Protein AF-A0AA38IJE0-F1 (afdb_monomer)

Organism: NCBI:txid2755281

Foldseek 3Di:
DVVVVVVVVVVVVVPPDPDLDFLVSLCVVCVVVLVVLLVVLVVVLVVLVVLLVVLLVVLVVLLVVLQVVLVVLLVVLLVVLVVLCVVCVPPPQLNVLSVVLNVLSVPDHSVQSCVPLPPPPPLVQLVVLSVQSVVLSCCSNCQLVVLCVVQVDRVCSVVSSVSSVVVVVVSVVSNVVSVVSNVVSSVVNNVSSVVSSVVSSVVSVVSSVVSVVSNVVSSVSD

Solvent-accessible surface area (backbone atoms only — not comparable to full-atom values): 11866 Å² total; per-residue (Å²): 122,77,72,59,58,54,52,58,53,54,55,65,68,70,62,85,55,97,69,77,63,50,63,67,54,50,47,66,66,47,47,67,56,27,52,51,47,22,50,56,34,42,53,50,26,53,49,44,52,50,49,50,54,50,51,56,51,48,54,51,49,51,44,52,49,50,36,52,51,46,46,51,52,51,52,49,54,48,51,52,47,54,52,52,43,64,76,31,73,88,32,69,70,20,39,58,47,40,52,54,43,49,53,59,52,66,74,60,72,44,58,62,36,44,61,71,53,48,62,84,64,70,58,60,68,49,52,49,34,40,48,51,36,48,56,57,20,58,45,44,74,43,43,67,62,52,28,40,70,76,35,74,52,88,91,28,39,69,60,27,49,49,45,48,56,54,49,54,56,50,50,53,56,51,48,53,51,39,52,49,50,33,54,50,43,48,50,50,54,50,50,56,42,50,49,42,42,49,54,49,49,47,57,55,50,52,50,51,53,52,44,54,52,49,49,55,56,24,57,70,62,99

Secondary structure (DSSP, 8-state):
-HHHHHHHHHHHHH--S-----HHHHHHHHHHHHHHHHHHHHHHHHHHHHHHHHHHHHHHHHHHHHHHHHHHHHHHHHHHHHHHHHHTTT-HHHHHHHHHHHHHHHT--SHHHHHHHTTT---HHHHHHHHHHHHHHTSGGGHHHHHHHHS-SGGGHHHHHHHHHHHHHHHHHHHHHHHHHHHHHHHHHHHHHHHHHHHHHHHHHHHHHHHHHHHHHHHTT-

Structure (mmCIF, N/CA/C/O backbone):
data_AF-A0AA38IJE0-F1
#
_entry.id   AF-A0AA38IJE0-F1
#
loop_
_atom_site.group_PDB
_atom_site.id
_atom_site.type_symbol
_atom_site.label_atom_id
_atom_site.label_alt_id
_atom_site.label_comp_id
_atom_site.label_asym_id
_atom_site.label_entity_id
_atom_site.label_seq_id
_atom_site.pdbx_PDB_ins_code
_atom_site.Cartn_x
_atom_site.Cartn_y
_atom_site.Cartn_z
_atom_site.occupancy
_atom_site.B_iso_or_equiv
_atom_site.auth_seq_id
_atom_site.auth_comp_id
_atom_site.auth_asym_id
_atom_site.auth_atom_id
_atom_site.pdbx_PDB_model_num
ATOM 1 N N . MET A 1 1 ? 13.959 26.406 -23.224 1.00 42.59 1 MET A N 1
ATOM 2 C CA . MET A 1 1 ? 13.214 25.873 -24.385 1.00 42.59 1 MET A CA 1
ATOM 3 C C . MET A 1 1 ? 13.745 26.345 -25.742 1.00 42.59 1 MET A C 1
ATOM 5 O O . MET A 1 1 ? 13.773 25.535 -26.648 1.00 42.59 1 MET A O 1
ATOM 9 N N . LEU A 1 2 ? 14.259 27.575 -25.904 1.00 31.53 2 LEU A N 1
ATOM 10 C CA . LEU A 1 2 ? 14.814 28.022 -27.201 1.00 31.53 2 LEU A CA 1
ATOM 11 C C . LEU A 1 2 ? 16.196 27.424 -27.566 1.00 31.53 2 LEU A C 1
ATOM 13 O O . LEU A 1 2 ? 16.568 27.400 -28.732 1.00 31.53 2 LEU A O 1
ATOM 17 N N . LYS A 1 3 ? 16.965 26.937 -26.578 1.00 32.25 3 LYS A N 1
ATOM 18 C CA . LYS A 1 3 ? 18.322 26.392 -26.789 1.00 32.25 3 LYS A CA 1
ATOM 19 C C . LYS A 1 3 ? 18.355 24.937 -27.283 1.00 32.25 3 LYS A C 1
ATOM 21 O O . LYS A 1 3 ? 19.358 24.549 -27.864 1.00 32.25 3 LYS A O 1
ATOM 26 N N . SER A 1 4 ? 17.288 24.152 -27.093 1.00 47.16 4 SER A N 1
ATOM 27 C CA . SER A 1 4 ? 17.235 22.759 -27.571 1.00 47.16 4 SER A CA 1
ATOM 28 C C . SER A 1 4 ? 16.882 22.679 -29.058 1.00 47.16 4 SER A C 1
ATOM 30 O O . SER A 1 4 ? 17.528 21.942 -29.789 1.00 47.16 4 SER A O 1
ATOM 32 N N . LEU A 1 5 ? 15.950 23.506 -29.544 1.00 36.97 5 LEU A N 1
ATOM 33 C CA . LEU A 1 5 ? 15.587 23.556 -30.969 1.00 36.97 5 LEU A CA 1
ATOM 34 C C . LEU A 1 5 ? 16.749 23.980 -31.884 1.00 36.97 5 LEU A C 1
ATOM 36 O O . LEU A 1 5 ? 16.855 23.493 -33.005 1.00 36.97 5 LEU A O 1
ATOM 40 N N . LEU A 1 6 ? 17.644 24.846 -31.400 1.00 37.38 6 LEU A N 1
ATOM 41 C CA . LEU A 1 6 ? 18.840 25.259 -32.142 1.00 37.38 6 LEU A CA 1
ATOM 42 C C . LEU A 1 6 ? 19.890 24.144 -32.249 1.00 37.38 6 LEU A C 1
ATOM 44 O O . LEU A 1 6 ? 20.593 24.100 -33.251 1.00 37.38 6 LEU A O 1
ATOM 48 N N . ALA A 1 7 ? 19.965 23.222 -31.282 1.00 44.06 7 ALA A N 1
ATOM 49 C CA . ALA A 1 7 ? 20.840 22.051 -31.378 1.00 44.06 7 ALA A CA 1
ATOM 50 C C . ALA A 1 7 ? 20.307 21.040 -32.409 1.00 44.06 7 ALA A C 1
ATOM 52 O O . ALA A 1 7 ? 21.059 20.597 -33.271 1.00 44.06 7 ALA A O 1
ATOM 53 N N . TYR A 1 8 ? 18.996 20.770 -32.407 1.00 45.09 8 TYR A N 1
ATOM 54 C CA . TYR A 1 8 ? 18.363 19.885 -33.394 1.00 45.09 8 TYR A CA 1
ATOM 55 C C . TYR A 1 8 ? 18.434 20.436 -34.830 1.00 45.09 8 TYR A C 1
ATOM 57 O O . TYR A 1 8 ? 18.661 19.680 -35.771 1.00 45.09 8 TYR A O 1
ATOM 65 N N . ALA A 1 9 ? 18.311 21.756 -35.009 1.00 40.66 9 ALA A N 1
ATOM 66 C CA . ALA A 1 9 ? 18.429 22.390 -36.324 1.00 40.66 9 ALA A CA 1
ATOM 67 C C . ALA A 1 9 ? 19.883 22.475 -36.836 1.00 40.66 9 ALA A C 1
ATOM 69 O O . ALA A 1 9 ? 20.104 22.411 -38.045 1.00 40.66 9 ALA A O 1
ATOM 70 N N . LEU A 1 10 ? 20.879 22.594 -35.945 1.00 40.97 10 LEU A N 1
ATOM 71 C CA . LEU A 1 10 ? 22.294 22.566 -36.336 1.00 40.97 10 LEU A CA 1
ATOM 72 C C . LEU A 1 10 ? 22.798 21.155 -36.655 1.00 40.97 10 LEU A C 1
ATOM 74 O O . LEU A 1 10 ? 23.621 21.029 -37.559 1.00 40.97 10 LEU A O 1
ATOM 78 N N . LEU A 1 11 ? 22.283 20.109 -35.995 1.00 49.41 11 LEU A N 1
ATOM 79 C CA . LEU A 1 11 ? 22.549 18.733 -36.425 1.00 49.41 11 LEU A CA 1
ATOM 80 C C . LEU A 1 11 ? 21.952 18.486 -37.817 1.00 49.41 11 LEU A C 1
ATOM 82 O O . LEU A 1 11 ? 22.673 18.052 -38.706 1.00 49.41 11 LEU A O 1
ATOM 86 N N . ALA A 1 12 ? 20.697 18.876 -38.069 1.00 43.16 12 ALA A N 1
ATOM 87 C CA . ALA A 1 12 ? 20.045 18.653 -39.365 1.00 43.16 12 ALA A CA 1
ATOM 88 C C . ALA A 1 12 ? 20.745 19.334 -40.567 1.00 43.16 12 ALA A C 1
ATOM 90 O O . ALA A 1 12 ? 20.658 18.837 -41.689 1.00 43.16 12 ALA A O 1
ATOM 91 N N . CYS A 1 13 ? 21.464 20.443 -40.356 1.00 41.44 13 CYS A N 1
ATOM 92 C CA . CYS A 1 13 ? 22.154 21.174 -41.427 1.00 41.44 13 CYS A CA 1
ATOM 93 C C . CYS A 1 13 ? 23.591 20.699 -41.720 1.00 41.44 13 CYS A C 1
ATOM 95 O O . CYS A 1 13 ? 24.156 21.123 -42.727 1.00 41.44 13 CYS A O 1
ATOM 97 N N . LEU A 1 14 ? 24.188 19.827 -40.898 1.00 44.38 14 LEU A N 1
ATOM 98 C CA . LEU A 1 14 ? 25.535 19.283 -41.145 1.00 44.38 14 LEU A CA 1
ATOM 99 C C . LEU A 1 14 ? 25.532 17.939 -41.905 1.00 44.38 14 LEU A C 1
ATOM 101 O O . LEU A 1 14 ? 26.582 17.519 -42.381 1.00 44.38 14 LEU A O 1
ATOM 105 N N . PHE A 1 15 ? 24.364 17.317 -42.117 1.00 48.97 15 PHE A N 1
ATOM 106 C CA . PHE A 1 15 ? 24.205 16.022 -42.808 1.00 48.97 15 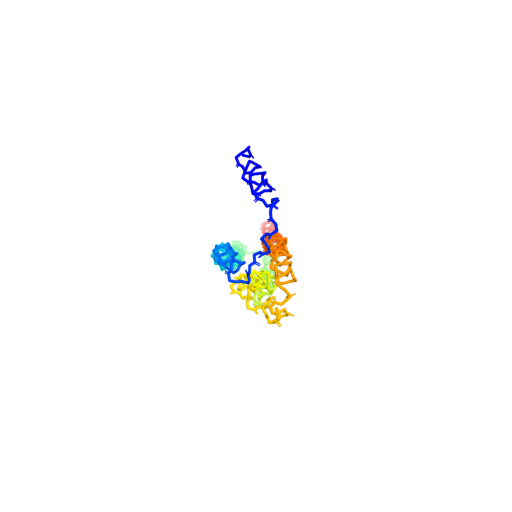PHE A CA 1
ATOM 107 C C . PHE A 1 15 ? 23.781 16.126 -44.288 1.00 48.97 15 PHE A C 1
ATOM 109 O O . PHE A 1 15 ? 23.158 15.216 -44.828 1.00 48.97 15 PHE A O 1
ATOM 116 N N . GLN A 1 16 ? 24.113 17.214 -44.994 1.00 39.31 16 GLN A N 1
ATOM 117 C CA . GLN A 1 16 ? 23.910 17.296 -46.457 1.00 39.31 16 GLN A CA 1
ATOM 118 C C . GLN A 1 16 ? 25.072 16.710 -47.288 1.00 39.31 16 GLN A C 1
ATOM 120 O O . GLN A 1 16 ? 25.151 16.924 -48.496 1.00 39.31 16 GLN A O 1
ATOM 125 N N . GLY A 1 17 ? 25.952 15.921 -46.666 1.00 38.88 17 GLY A N 1
ATOM 126 C CA . GLY A 1 17 ? 26.865 15.006 -47.347 1.00 38.88 17 GLY A CA 1
ATOM 127 C C . GLY A 1 17 ? 26.621 13.593 -46.829 1.00 38.88 17 GLY A C 1
ATOM 128 O O . GLY A 1 17 ? 26.584 13.404 -45.620 1.00 38.88 17 GLY A O 1
ATOM 129 N N . TYR A 1 18 ? 26.429 12.628 -47.730 1.00 42.72 18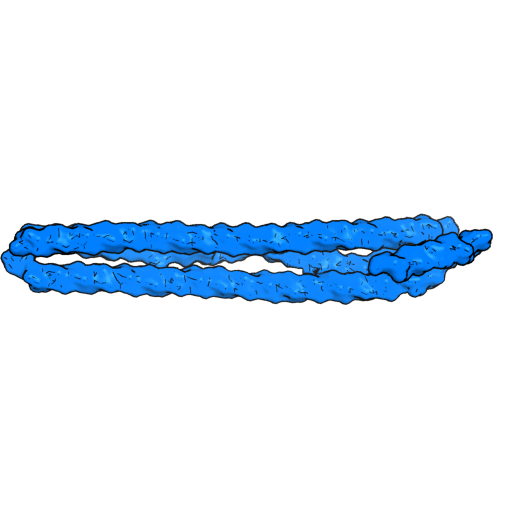 TYR A N 1
ATOM 130 C CA . TYR A 1 18 ? 26.233 11.201 -47.444 1.00 42.72 18 TYR A CA 1
ATOM 131 C C . TYR A 1 18 ? 27.415 10.600 -46.657 1.00 42.72 18 TYR A C 1
ATOM 133 O O . TYR A 1 18 ? 28.274 9.929 -47.223 1.00 42.72 18 TYR A O 1
ATOM 141 N N . LEU A 1 19 ? 27.465 10.834 -45.352 1.00 49.34 19 LEU A N 1
ATOM 142 C CA . LEU A 1 19 ? 28.181 9.999 -44.401 1.00 49.34 19 LEU A CA 1
ATOM 143 C C . LEU A 1 19 ? 27.105 9.186 -43.692 1.00 49.34 19 LEU A C 1
ATOM 145 O O . LEU A 1 19 ? 26.481 9.647 -42.740 1.00 49.34 19 LEU A O 1
ATOM 149 N N . LEU A 1 20 ? 26.830 8.000 -44.238 1.00 66.12 20 LEU A N 1
ATOM 150 C CA . LEU A 1 20 ? 26.231 6.937 -43.441 1.00 66.12 20 LEU A CA 1
ATOM 151 C C . LEU A 1 20 ? 27.206 6.712 -42.288 1.00 66.12 20 LEU A C 1
ATOM 153 O O . LEU A 1 20 ? 28.336 6.299 -42.550 1.00 66.12 20 LEU A O 1
ATOM 157 N N . LEU A 1 21 ? 26.795 7.065 -41.066 1.00 74.31 21 LEU A N 1
ATOM 158 C CA . LEU A 1 21 ? 27.565 6.731 -39.874 1.00 74.31 21 LEU A CA 1
ATOM 159 C C . LEU A 1 21 ? 27.817 5.230 -39.911 1.00 74.31 21 LEU A C 1
ATOM 161 O O . LEU A 1 21 ? 26.878 4.449 -40.102 1.00 74.31 21 LEU A O 1
ATOM 165 N N . ASP A 1 22 ? 29.074 4.834 -39.760 1.00 87.38 22 ASP A N 1
ATOM 166 C CA . ASP A 1 22 ? 29.358 3.421 -39.588 1.00 87.38 22 ASP A CA 1
ATOM 167 C C . ASP A 1 22 ? 28.867 2.958 -38.209 1.00 87.38 22 ASP A C 1
ATOM 169 O O . ASP A 1 22 ? 28.597 3.747 -37.297 1.00 87.38 22 ASP A O 1
ATOM 173 N N . ARG A 1 23 ? 28.730 1.645 -38.034 1.00 90.50 23 ARG A N 1
ATOM 174 C CA . ARG A 1 23 ? 28.279 1.066 -36.766 1.00 90.50 23 ARG A CA 1
ATOM 175 C C . ARG A 1 23 ? 29.011 1.579 -35.526 1.00 90.50 23 ARG A C 1
ATOM 177 O O . ARG A 1 23 ? 28.379 1.738 -34.483 1.00 90.50 23 ARG A O 1
ATOM 184 N N . ASN A 1 24 ? 30.324 1.777 -35.600 1.00 92.25 24 ASN A N 1
ATOM 185 C CA . ASN A 1 24 ? 31.099 2.212 -34.442 1.00 92.25 24 ASN A CA 1
ATOM 186 C C . ASN A 1 24 ? 30.797 3.672 -34.111 1.00 92.25 24 ASN A C 1
ATOM 188 O O . ASN A 1 24 ? 30.710 4.015 -32.934 1.00 92.25 24 ASN A O 1
ATOM 192 N N . GLU A 1 25 ? 30.602 4.507 -35.129 1.00 93.00 25 GLU A N 1
ATOM 193 C CA . GLU A 1 25 ? 30.177 5.896 -34.964 1.00 93.00 25 GLU A CA 1
ATOM 194 C C . GLU A 1 25 ? 28.770 5.974 -34.354 1.00 93.00 25 GLU A C 1
ATOM 196 O O . GLU A 1 25 ? 28.579 6.699 -33.378 1.00 93.00 25 GLU A O 1
ATOM 201 N N . ILE A 1 26 ? 27.823 5.148 -34.825 1.00 92.81 26 ILE A N 1
ATOM 202 C CA . ILE A 1 26 ? 26.478 5.031 -34.228 1.00 92.81 26 ILE A CA 1
ATOM 203 C C . ILE A 1 26 ? 26.583 4.629 -32.748 1.00 92.81 26 ILE A C 1
ATOM 205 O O . ILE A 1 26 ? 25.984 5.257 -31.878 1.00 92.81 26 ILE A O 1
ATOM 209 N N . VAL A 1 27 ? 27.362 3.594 -32.423 1.00 95.12 27 VAL A N 1
ATOM 210 C CA . VAL A 1 27 ? 27.541 3.159 -31.027 1.00 95.12 27 VAL A CA 1
ATOM 211 C C . VAL A 1 27 ? 28.152 4.272 -30.174 1.00 95.12 27 VAL A C 1
ATOM 213 O O . VAL A 1 27 ? 27.660 4.532 -29.078 1.00 95.12 27 VAL A O 1
ATOM 216 N N . ALA A 1 28 ? 29.192 4.949 -30.665 1.00 95.19 28 ALA A N 1
ATOM 217 C CA . ALA A 1 28 ? 29.857 6.025 -29.937 1.00 95.19 28 ALA A CA 1
ATOM 218 C C . ALA A 1 28 ? 28.930 7.222 -29.668 1.00 95.19 28 ALA A C 1
ATOM 220 O O . ALA A 1 28 ? 29.046 7.856 -28.618 1.00 95.19 28 ALA A O 1
ATOM 221 N N . GLU A 1 29 ? 28.004 7.513 -30.583 1.00 93.38 29 GLU A N 1
ATOM 222 C CA . GLU A 1 29 ? 27.019 8.584 -30.428 1.00 93.38 29 GLU A CA 1
ATOM 223 C C . GLU A 1 29 ? 25.926 8.228 -29.408 1.00 93.38 29 GLU A C 1
ATOM 225 O O . GLU A 1 29 ? 25.594 9.041 -28.543 1.00 93.38 29 GLU A O 1
ATOM 230 N N . TYR A 1 30 ? 25.384 7.008 -29.467 1.00 94.75 30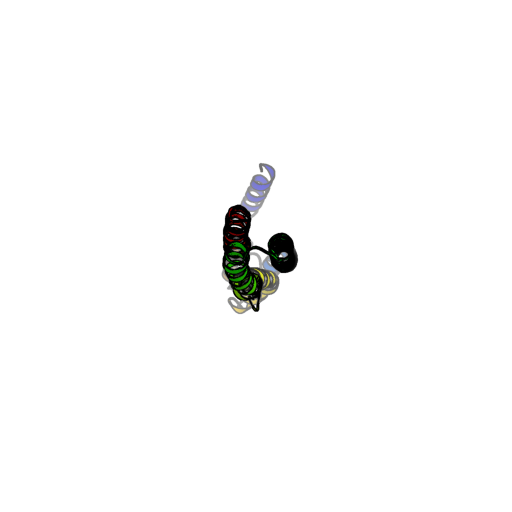 TYR A N 1
ATOM 231 C CA . TYR A 1 30 ? 24.204 6.628 -28.682 1.00 94.75 30 TYR A CA 1
ATOM 232 C C . TYR A 1 30 ? 24.514 5.991 -27.322 1.00 94.75 30 TYR A C 1
ATOM 234 O O . TYR A 1 30 ? 23.674 6.056 -26.420 1.00 94.75 30 TYR A O 1
ATOM 242 N N . GLN A 1 31 ? 25.701 5.407 -27.127 1.00 96.06 31 GLN A N 1
ATOM 243 C CA . GLN A 1 31 ? 26.070 4.773 -25.856 1.00 96.06 31 GLN A CA 1
ATOM 244 C C . GLN A 1 31 ? 25.980 5.741 -24.660 1.00 96.06 31 GLN A C 1
ATOM 246 O O . GLN A 1 31 ? 25.300 5.393 -23.696 1.00 96.06 31 GLN A O 1
ATOM 251 N N . PRO A 1 32 ? 26.537 6.973 -24.703 1.00 96.19 32 PRO A N 1
ATOM 252 C CA . PRO A 1 32 ? 26.454 7.892 -23.563 1.00 96.19 32 PRO A CA 1
ATOM 253 C C . PRO A 1 32 ? 25.014 8.269 -23.196 1.00 96.19 32 PRO A C 1
ATOM 255 O O . PRO A 1 32 ? 24.697 8.524 -22.035 1.00 96.19 32 PRO A O 1
ATOM 258 N N . PHE A 1 33 ? 24.124 8.312 -24.187 1.00 94.06 33 PHE A N 1
ATOM 259 C CA . PHE A 1 33 ? 22.716 8.619 -23.976 1.00 94.06 33 PHE A CA 1
ATOM 260 C C . PHE A 1 33 ? 21.978 7.460 -23.288 1.00 94.06 33 PHE A C 1
ATOM 262 O O . PHE A 1 33 ? 21.224 7.685 -22.341 1.00 94.06 33 PHE A O 1
ATOM 269 N N . LEU A 1 34 ? 22.230 6.220 -23.715 1.00 97.06 34 LEU A N 1
ATOM 270 C CA . LEU A 1 34 ? 21.682 5.018 -23.077 1.00 97.06 34 LEU A CA 1
ATOM 271 C C . LEU A 1 34 ? 22.258 4.785 -21.671 1.00 97.06 34 LEU A C 1
ATOM 273 O O . LEU A 1 34 ? 21.528 4.344 -20.780 1.00 97.06 34 LEU A O 1
ATOM 277 N N . ASP A 1 35 ? 23.525 5.135 -21.442 1.00 97.00 35 ASP A N 1
ATOM 278 C CA . ASP A 1 35 ? 24.150 5.096 -20.116 1.00 97.00 35 ASP A CA 1
ATOM 279 C C . ASP A 1 35 ? 23.455 6.071 -19.156 1.00 97.00 35 ASP A C 1
ATOM 281 O O . ASP A 1 35 ? 23.068 5.683 -18.052 1.00 97.00 35 ASP A O 1
ATOM 285 N N . ASN A 1 36 ? 23.209 7.311 -19.595 1.00 96.44 36 ASN A N 1
ATOM 286 C CA . ASN A 1 36 ? 22.457 8.286 -18.802 1.00 96.44 36 ASN A CA 1
ATOM 287 C C . ASN A 1 36 ? 21.036 7.794 -18.495 1.00 96.44 36 ASN A C 1
ATOM 289 O O . ASN A 1 36 ? 20.615 7.851 -17.344 1.00 96.44 36 ASN A O 1
ATOM 293 N N . LYS A 1 37 ? 20.320 7.226 -19.477 1.00 96.12 37 LYS A N 1
ATOM 294 C CA . LYS A 1 37 ? 18.993 6.633 -19.226 1.00 96.12 37 LYS A CA 1
ATOM 295 C C . LYS A 1 37 ? 19.034 5.485 -18.227 1.00 96.12 37 LYS A C 1
ATOM 297 O O . LYS A 1 37 ? 18.138 5.372 -17.398 1.00 96.12 37 LYS A O 1
ATOM 302 N N . THR A 1 38 ? 20.061 4.639 -18.295 1.00 97.56 38 THR A N 1
ATOM 303 C CA . THR A 1 38 ? 20.248 3.549 -17.328 1.00 97.56 38 THR A CA 1
ATOM 304 C C . THR A 1 38 ? 20.340 4.108 -15.911 1.00 97.56 38 THR A C 1
ATOM 306 O O . THR A 1 38 ? 19.683 3.591 -15.008 1.00 97.56 38 THR A O 1
ATOM 309 N N . ILE A 1 39 ? 21.119 5.178 -15.716 1.00 98.00 39 ILE A N 1
ATOM 310 C CA . ILE A 1 39 ? 21.253 5.860 -14.422 1.00 98.00 39 ILE A CA 1
ATOM 311 C C . ILE A 1 39 ? 19.906 6.442 -13.987 1.00 98.00 39 ILE A C 1
ATOM 313 O O . ILE A 1 39 ? 19.416 6.085 -12.918 1.00 98.00 39 ILE A O 1
ATOM 317 N N . ASP A 1 40 ? 19.272 7.256 -14.834 1.00 97.00 40 ASP A N 1
ATOM 318 C CA . ASP A 1 40 ? 18.016 7.943 -14.512 1.00 97.00 40 ASP A CA 1
ATOM 319 C C . ASP A 1 40 ? 16.898 6.953 -14.143 1.00 97.00 40 ASP A C 1
ATOM 321 O O . ASP A 1 40 ? 16.185 7.129 -13.149 1.00 97.00 40 ASP A O 1
ATOM 325 N N . PHE A 1 41 ? 16.753 5.871 -14.914 1.00 97.81 41 PHE A N 1
ATOM 326 C CA . PHE A 1 41 ? 15.718 4.869 -14.666 1.00 97.81 41 PHE A CA 1
ATOM 327 C C . PHE A 1 41 ? 16.028 4.037 -13.417 1.00 97.81 41 PHE A C 1
ATOM 329 O O . PHE A 1 41 ? 15.116 3.699 -12.658 1.00 97.81 41 PHE A O 1
ATOM 336 N N . THR A 1 42 ? 17.306 3.740 -13.162 1.00 98.19 42 THR A N 1
ATOM 337 C CA . THR A 1 42 ? 17.742 3.044 -11.942 1.00 98.19 42 THR A CA 1
ATOM 338 C C . THR A 1 42 ? 17.488 3.893 -10.698 1.00 98.19 42 THR A C 1
ATOM 340 O O . THR A 1 42 ? 16.999 3.379 -9.689 1.00 98.19 42 THR A O 1
ATOM 343 N N . ASP A 1 43 ? 17.763 5.194 -10.759 1.00 98.19 43 ASP A N 1
ATOM 344 C CA . ASP A 1 43 ? 17.503 6.121 -9.659 1.00 98.19 43 ASP A CA 1
ATOM 345 C C . ASP A 1 43 ? 16.005 6.240 -9.364 1.00 98.19 43 ASP A C 1
ATOM 347 O O . ASP A 1 43 ? 15.598 6.187 -8.198 1.00 98.19 43 ASP A O 1
ATOM 351 N N . ALA A 1 44 ? 15.166 6.303 -10.400 1.00 96.06 44 ALA A N 1
ATOM 352 C CA . ALA A 1 44 ? 13.718 6.277 -10.231 1.00 96.06 44 ALA A CA 1
ATOM 353 C C . ALA A 1 44 ? 13.226 4.958 -9.621 1.00 96.06 44 ALA A C 1
ATOM 355 O O . ALA A 1 44 ? 12.424 4.985 -8.688 1.00 96.06 44 ALA A O 1
ATOM 356 N N . TYR A 1 45 ? 13.742 3.808 -10.068 1.00 97.75 45 TYR A N 1
ATOM 357 C CA . TYR A 1 45 ? 13.432 2.519 -9.445 1.00 97.75 45 TYR A CA 1
ATOM 358 C C . TYR A 1 45 ? 13.812 2.501 -7.956 1.00 97.75 45 TYR A C 1
ATOM 360 O O . TYR A 1 45 ? 13.009 2.092 -7.115 1.00 97.75 45 TYR A O 1
ATOM 368 N N . ASN A 1 46 ? 15.007 2.984 -7.605 1.00 98.12 46 ASN A N 1
ATOM 369 C CA . ASN A 1 46 ? 15.463 3.054 -6.216 1.00 98.12 46 ASN A CA 1
ATOM 370 C C . ASN A 1 46 ? 14.558 3.954 -5.362 1.00 98.12 46 ASN A C 1
ATOM 372 O O . ASN A 1 46 ? 14.245 3.618 -4.213 1.00 98.12 46 ASN A O 1
ATOM 376 N N . LEU A 1 47 ? 14.102 5.078 -5.922 1.00 97.62 47 LEU A N 1
ATOM 377 C CA . LEU A 1 47 ? 13.127 5.951 -5.277 1.00 97.62 47 LEU A CA 1
ATOM 378 C C . LEU A 1 47 ? 11.788 5.228 -5.068 1.00 97.62 47 LEU A C 1
ATOM 380 O O . LEU A 1 47 ? 11.306 5.178 -3.936 1.00 97.62 47 LEU A O 1
ATOM 384 N N . SER A 1 48 ? 11.235 4.593 -6.103 1.00 97.38 48 SER A N 1
ATOM 385 C CA . SER A 1 48 ? 9.999 3.804 -6.017 1.00 97.38 48 SER A CA 1
ATOM 386 C C . SER A 1 48 ? 10.106 2.658 -5.005 1.00 97.38 48 SER A C 1
ATOM 388 O O . SER A 1 48 ? 9.179 2.418 -4.232 1.00 97.38 48 SER A O 1
ATOM 390 N N . ALA A 1 49 ? 11.249 1.973 -4.927 1.00 96.56 49 ALA A N 1
ATOM 391 C CA . ALA A 1 49 ? 11.488 0.911 -3.951 1.00 96.56 49 ALA A CA 1
ATOM 392 C C . ALA A 1 49 ? 11.513 1.433 -2.504 1.00 96.56 49 ALA A C 1
ATOM 394 O O . ALA A 1 49 ? 10.981 0.790 -1.586 1.00 96.56 49 ALA A O 1
ATOM 395 N N . LYS A 1 50 ? 12.091 2.621 -2.296 1.00 97.75 50 LYS A N 1
ATOM 396 C CA . LYS A 1 50 ? 12.067 3.313 -1.005 1.00 97.75 50 LYS A CA 1
ATOM 397 C C . LYS A 1 50 ? 10.649 3.752 -0.639 1.00 97.75 50 LYS A C 1
ATOM 399 O O . LYS A 1 50 ? 10.222 3.496 0.485 1.00 97.75 50 LYS A O 1
ATOM 404 N N . GLU A 1 51 ? 9.920 4.368 -1.568 1.00 96.56 51 GLU A N 1
ATOM 405 C CA . GLU A 1 51 ? 8.527 4.784 -1.363 1.00 96.56 51 GLU A CA 1
ATOM 406 C C . GLU A 1 51 ? 7.627 3.602 -1.010 1.00 96.56 51 GLU A C 1
ATOM 408 O O . GLU A 1 51 ? 6.917 3.659 -0.007 1.00 96.56 51 GLU A O 1
ATOM 413 N N . TYR A 1 52 ? 7.722 2.506 -1.768 1.00 95.94 52 TYR A N 1
ATOM 414 C CA . TYR A 1 52 ? 7.022 1.257 -1.483 1.00 95.94 52 TYR A CA 1
ATOM 415 C C . TYR A 1 52 ? 7.254 0.821 -0.032 1.00 95.94 52 TYR A C 1
ATOM 417 O O . TYR A 1 52 ? 6.311 0.660 0.741 1.00 95.94 52 TYR A O 1
ATOM 425 N N . SER A 1 53 ? 8.519 0.709 0.377 1.00 94.56 53 SER A N 1
ATOM 426 C CA . SER A 1 53 ? 8.878 0.239 1.720 1.00 94.56 53 SER A CA 1
ATOM 427 C C . SER A 1 53 ? 8.338 1.151 2.827 1.00 94.56 53 SER A C 1
ATOM 429 O O . SER A 1 53 ? 7.843 0.664 3.846 1.00 94.56 53 SER A O 1
ATOM 431 N N . LEU A 1 54 ? 8.401 2.472 2.625 1.00 95.94 54 LEU A N 1
ATOM 432 C CA . LEU A 1 54 ? 7.891 3.459 3.578 1.00 95.94 54 LEU A CA 1
ATOM 433 C C . LEU A 1 54 ? 6.369 3.394 3.714 1.00 95.94 54 LEU A C 1
ATOM 435 O O . LEU A 1 54 ? 5.858 3.413 4.831 1.00 95.94 54 LEU A O 1
ATOM 439 N N . ILE A 1 55 ? 5.647 3.281 2.602 1.00 95.19 55 ILE A N 1
ATOM 440 C CA . ILE A 1 55 ? 4.182 3.244 2.599 1.00 95.19 55 ILE A CA 1
ATOM 441 C C . ILE A 1 55 ? 3.672 1.963 3.253 1.00 95.19 55 ILE A C 1
ATOM 443 O O . ILE A 1 55 ? 2.800 2.029 4.118 1.00 95.19 55 ILE A O 1
ATOM 447 N N . ILE A 1 56 ? 4.271 0.811 2.938 1.00 93.44 56 ILE A N 1
ATOM 448 C CA . ILE A 1 56 ? 3.935 -0.454 3.603 1.00 93.44 56 ILE A CA 1
ATOM 449 C C . ILE A 1 56 ? 4.171 -0.363 5.116 1.00 93.44 56 ILE A C 1
ATOM 451 O O . ILE A 1 56 ? 3.319 -0.777 5.907 1.00 93.44 56 ILE A O 1
ATOM 455 N N . ALA A 1 57 ? 5.298 0.215 5.544 1.00 92.94 57 ALA A N 1
ATOM 456 C CA . ALA A 1 57 ? 5.580 0.423 6.962 1.00 92.94 57 ALA A CA 1
ATOM 457 C C . ALA A 1 57 ? 4.579 1.388 7.624 1.00 92.94 57 ALA A C 1
ATOM 459 O O . ALA A 1 57 ? 4.148 1.148 8.754 1.00 92.94 57 ALA A O 1
ATOM 460 N N . GLN A 1 58 ? 4.170 2.447 6.923 1.00 94.69 58 GLN A N 1
ATOM 461 C CA . GLN A 1 58 ? 3.188 3.403 7.423 1.00 94.69 58 GLN A CA 1
ATOM 462 C C . GLN A 1 58 ? 1.809 2.760 7.596 1.00 94.69 58 GLN A C 1
ATOM 464 O O . GLN A 1 58 ? 1.190 2.929 8.646 1.00 94.69 58 GLN A O 1
ATOM 469 N N . ILE A 1 59 ? 1.337 1.989 6.613 1.00 94.00 59 ILE A N 1
ATOM 470 C CA . ILE A 1 59 ? 0.042 1.298 6.685 1.00 94.00 59 ILE A CA 1
ATOM 471 C C . ILE A 1 59 ? 0.031 0.294 7.844 1.00 94.00 59 ILE A C 1
ATOM 473 O O . ILE A 1 59 ? -0.923 0.254 8.629 1.00 94.00 59 ILE A O 1
ATOM 477 N N . LYS A 1 60 ? 1.129 -0.450 8.025 1.00 93.12 60 LYS A N 1
ATOM 478 C CA . LYS A 1 60 ? 1.325 -1.332 9.182 1.00 93.12 60 LYS A CA 1
ATOM 479 C C . LYS A 1 60 ? 1.149 -0.585 10.495 1.00 93.12 60 LYS A C 1
ATOM 481 O O . LYS A 1 60 ? 0.387 -1.003 11.365 1.00 93.12 60 LYS A O 1
ATOM 486 N N . ASN A 1 61 ? 1.875 0.522 10.633 1.00 94.12 61 ASN A N 1
ATOM 487 C CA . ASN A 1 61 ? 1.894 1.308 11.854 1.00 94.12 61 ASN A CA 1
ATOM 488 C C . ASN A 1 61 ? 0.523 1.930 12.148 1.00 94.12 61 ASN A C 1
ATOM 490 O O . ASN A 1 61 ? 0.070 1.899 13.292 1.00 94.12 61 ASN A O 1
ATOM 494 N N . ASN A 1 62 ? -0.169 2.425 11.119 1.00 94.81 62 ASN A N 1
ATOM 495 C CA . ASN A 1 62 ? -1.529 2.948 11.239 1.00 94.81 62 ASN A CA 1
ATOM 496 C C . ASN A 1 62 ? -2.500 1.862 11.715 1.00 94.81 62 ASN A C 1
ATOM 498 O O . ASN A 1 62 ? -3.257 2.092 12.656 1.00 94.81 62 ASN A O 1
ATOM 502 N N . THR A 1 63 ? -2.428 0.663 11.131 1.00 94.94 63 THR A N 1
ATOM 503 C CA . THR A 1 63 ? -3.269 -0.475 11.532 1.00 94.94 63 THR A CA 1
ATOM 504 C C . THR A 1 63 ? -3.031 -0.840 12.996 1.00 94.94 63 THR A C 1
ATOM 506 O O . THR A 1 63 ? -3.972 -0.968 13.776 1.00 94.94 63 THR A O 1
ATOM 509 N N . TRP A 1 64 ? -1.769 -0.987 13.400 1.00 94.44 64 TRP A N 1
ATOM 510 C CA . TRP A 1 64 ? -1.418 -1.345 14.775 1.00 94.44 64 TRP A CA 1
ATOM 511 C C . TRP A 1 64 ? -1.813 -0.272 15.783 1.00 94.44 64 TRP A C 1
ATOM 513 O O . TRP A 1 64 ? -2.309 -0.598 16.861 1.00 94.44 64 TRP A O 1
ATOM 523 N N . THR A 1 65 ? -1.650 0.998 15.415 1.00 96.19 65 THR A N 1
ATOM 524 C CA . THR A 1 65 ? -2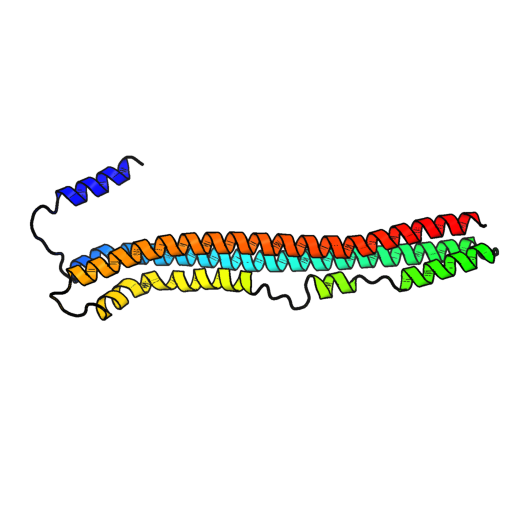.109 2.126 16.226 1.00 96.19 65 THR A CA 1
ATOM 525 C C . THR A 1 65 ? -3.624 2.063 16.409 1.00 96.19 65 THR A C 1
ATOM 527 O O . THR A 1 65 ? -4.091 2.111 17.544 1.00 96.19 65 THR A O 1
ATOM 530 N N . ALA A 1 66 ? -4.394 1.856 15.336 1.00 96.75 66 ALA A N 1
ATOM 531 C CA . ALA A 1 66 ? -5.848 1.721 15.415 1.00 96.75 66 ALA A CA 1
ATOM 532 C C . ALA A 1 66 ? -6.276 0.541 16.305 1.00 96.75 66 ALA A C 1
ATOM 534 O O . ALA A 1 66 ? -7.128 0.703 17.179 1.00 96.75 66 ALA A O 1
ATOM 535 N N . VAL A 1 67 ? -5.634 -0.625 16.164 1.00 96.50 67 VAL A N 1
ATOM 536 C CA . VAL A 1 67 ? -5.876 -1.796 17.026 1.00 96.50 67 VAL A CA 1
ATOM 537 C C . VAL A 1 67 ? -5.612 -1.465 18.495 1.00 96.50 67 VAL A C 1
ATOM 539 O O . VAL A 1 67 ? -6.440 -1.784 19.352 1.00 96.50 67 VAL A O 1
ATOM 542 N N . ALA A 1 68 ? -4.490 -0.814 18.808 1.00 97.38 68 ALA A N 1
ATOM 543 C CA . ALA A 1 68 ? -4.148 -0.432 20.176 1.00 97.38 68 ALA A CA 1
ATOM 544 C C . ALA A 1 68 ? -5.158 0.571 20.757 1.00 97.38 68 ALA A C 1
ATOM 546 O O . ALA A 1 68 ? -5.627 0.398 21.886 1.00 97.38 68 ALA A O 1
ATOM 547 N N . THR A 1 69 ? -5.556 1.577 19.974 1.00 97.88 69 THR A N 1
ATOM 548 C CA . THR A 1 69 ? -6.577 2.553 20.367 1.00 97.88 69 THR A CA 1
ATOM 549 C C . THR A 1 69 ? -7.917 1.875 20.646 1.00 97.88 69 THR A C 1
ATOM 551 O O . THR A 1 69 ? -8.486 2.085 21.716 1.00 97.88 69 THR A O 1
ATOM 554 N N . MET A 1 70 ? -8.400 1.017 19.744 1.00 97.94 70 MET A N 1
ATOM 555 C CA . MET A 1 70 ? -9.664 0.298 19.935 1.00 97.94 70 MET A CA 1
ATOM 556 C C . MET A 1 70 ? -9.603 -0.665 21.124 1.00 97.94 70 MET A C 1
ATOM 558 O O . MET A 1 70 ? -10.551 -0.740 21.900 1.00 97.94 70 MET A O 1
ATOM 562 N N . THR A 1 71 ? -8.472 -1.346 21.336 1.00 98.12 71 THR A N 1
ATOM 563 C CA . THR A 1 71 ? -8.258 -2.193 22.524 1.00 98.12 71 THR A CA 1
ATOM 564 C C . THR A 1 71 ? -8.431 -1.389 23.812 1.00 98.12 71 THR A C 1
ATOM 566 O O . THR A 1 71 ? -9.133 -1.821 24.727 1.00 98.12 71 THR A O 1
ATOM 569 N N . SER A 1 72 ? -7.824 -0.200 23.871 1.00 98.31 72 SER A N 1
ATOM 570 C CA . SER A 1 72 ? -7.925 0.700 25.021 1.00 98.31 72 SER A CA 1
ATOM 571 C C . SER A 1 72 ? -9.364 1.173 25.253 1.00 98.31 72 SER A C 1
ATOM 573 O O . SER A 1 72 ? -9.865 1.102 26.374 1.00 98.31 72 SER A O 1
ATOM 575 N N . GLN A 1 73 ? -10.075 1.577 24.196 1.00 98.25 73 GLN A N 1
ATOM 576 C CA . GLN A 1 73 ? -11.472 2.009 24.307 1.00 98.25 73 GLN A CA 1
ATOM 577 C C . GLN A 1 73 ? -12.410 0.875 24.753 1.00 98.25 73 GLN A C 1
ATOM 579 O O . GLN A 1 73 ? -13.280 1.098 25.595 1.00 98.25 73 GLN A O 1
ATOM 584 N N . ILE A 1 74 ? -12.205 -0.352 24.258 1.00 98.44 74 ILE A N 1
ATOM 585 C CA . ILE A 1 74 ? -12.948 -1.544 24.699 1.00 98.44 74 ILE A CA 1
ATOM 586 C C . ILE A 1 74 ? -12.687 -1.827 26.187 1.00 98.44 74 ILE A C 1
ATOM 588 O O . ILE A 1 74 ? -13.615 -2.128 26.939 1.00 98.44 74 ILE A O 1
ATOM 592 N N . ALA A 1 75 ? -11.436 -1.725 26.640 1.00 98.38 75 ALA A N 1
ATOM 593 C CA . ALA A 1 75 ? -11.107 -1.901 28.053 1.00 98.38 75 ALA A CA 1
ATOM 594 C C . ALA A 1 75 ? -11.760 -0.817 28.928 1.00 98.38 75 ALA A C 1
ATOM 596 O O . ALA A 1 75 ? -12.310 -1.128 29.985 1.00 98.38 75 ALA A O 1
ATOM 597 N N . ALA A 1 76 ? -11.753 0.436 28.466 1.00 98.25 76 ALA A N 1
ATOM 598 C CA . ALA A 1 76 ? -12.364 1.555 29.171 1.00 98.25 76 ALA A CA 1
ATOM 599 C C . ALA A 1 76 ? -13.877 1.362 29.355 1.00 98.25 76 ALA A C 1
ATOM 601 O O . ALA A 1 76 ? -14.361 1.465 30.480 1.00 98.25 76 ALA A O 1
ATOM 602 N N . ILE A 1 77 ? -14.621 1.002 28.299 1.00 98.31 77 ILE A N 1
ATOM 603 C CA . ILE A 1 77 ? -16.074 0.793 28.426 1.00 98.31 77 ILE A CA 1
ATOM 604 C C . ILE A 1 77 ? -16.407 -0.389 29.347 1.00 98.31 77 ILE A C 1
ATOM 606 O O . ILE A 1 77 ? -17.340 -0.300 30.143 1.00 98.31 77 ILE A O 1
ATOM 610 N N . LYS A 1 78 ? -15.607 -1.467 29.323 1.00 98.38 78 LYS A N 1
ATOM 611 C CA . LYS A 1 78 ? -15.751 -2.586 30.270 1.00 98.38 78 LYS A CA 1
ATOM 612 C C . LYS A 1 78 ? -15.564 -2.119 31.716 1.00 98.38 78 LYS A C 1
ATOM 614 O O . LYS A 1 78 ? -16.361 -2.480 32.577 1.00 98.38 78 LYS A O 1
ATOM 619 N N . ALA A 1 79 ? -14.561 -1.284 31.983 1.00 98.25 79 ALA A N 1
ATOM 620 C CA . ALA A 1 79 ? -14.341 -0.721 33.313 1.00 98.25 79 ALA A CA 1
ATOM 621 C C . ALA A 1 79 ? -15.502 0.187 33.761 1.00 98.25 79 ALA A C 1
ATOM 623 O O . ALA A 1 79 ? -15.943 0.092 34.906 1.00 98.25 79 ALA A O 1
ATOM 624 N N . THR A 1 80 ? -16.045 1.011 32.859 1.00 98.06 80 THR A N 1
ATOM 625 C CA . THR A 1 80 ? -17.226 1.845 33.132 1.00 98.06 80 THR A CA 1
ATOM 626 C C . THR A 1 80 ? -18.445 1.004 33.515 1.00 98.06 80 THR A C 1
ATOM 628 O O . THR A 1 80 ? -19.142 1.350 34.468 1.00 98.06 80 THR A O 1
ATOM 631 N N . ILE A 1 81 ? -18.691 -0.119 32.832 1.00 98.31 81 ILE A N 1
ATOM 632 C CA . ILE A 1 81 ? -19.801 -1.027 33.165 1.00 98.31 81 ILE A CA 1
ATOM 633 C C . ILE A 1 81 ? -19.613 -1.633 34.558 1.00 98.31 81 ILE A C 1
ATOM 635 O O . ILE A 1 81 ? -20.546 -1.602 35.358 1.00 98.31 81 ILE A O 1
ATOM 639 N N . VAL A 1 82 ? -18.412 -2.123 34.879 1.00 97.75 82 VAL A N 1
ATOM 640 C CA . VAL A 1 82 ? -18.101 -2.668 36.213 1.00 97.75 82 VAL A CA 1
ATOM 641 C C . VAL A 1 82 ? -18.324 -1.615 37.302 1.00 97.75 82 VAL A C 1
ATOM 643 O O . VAL A 1 82 ? -18.934 -1.898 38.332 1.00 97.75 82 VAL A O 1
ATOM 646 N N . GLN A 1 83 ? -17.892 -0.374 37.073 1.00 97.50 83 GLN A N 1
ATOM 647 C CA . GLN A 1 83 ? -18.140 0.719 38.011 1.00 97.50 83 GLN A CA 1
ATOM 648 C C . GLN A 1 83 ? -19.642 0.998 38.182 1.00 97.50 83 GLN A C 1
ATOM 650 O O . GLN A 1 83 ? -20.109 1.156 39.310 1.00 97.50 83 GLN A O 1
ATOM 655 N N . ALA A 1 84 ? -20.406 1.028 37.089 1.00 97.00 84 ALA A N 1
ATOM 656 C CA . ALA A 1 84 ? -21.854 1.221 37.128 1.00 97.00 84 ALA A CA 1
ATOM 657 C C . ALA A 1 84 ? -22.574 0.087 37.881 1.00 97.00 84 ALA A C 1
ATOM 659 O O . ALA A 1 84 ? -23.532 0.347 38.613 1.00 97.00 84 ALA A O 1
ATOM 660 N N . GLN A 1 85 ? -22.099 -1.156 37.749 1.00 97.06 85 GLN A N 1
ATOM 661 C CA . GLN A 1 85 ? -22.622 -2.303 38.499 1.00 97.06 85 GLN A CA 1
ATOM 662 C C . GLN A 1 85 ? -22.394 -2.133 40.000 1.00 97.06 85 GLN A C 1
ATOM 664 O O . GLN A 1 85 ? -23.331 -2.320 40.770 1.00 97.06 85 GLN A O 1
ATOM 669 N N . ASN A 1 86 ? -21.200 -1.694 40.408 1.00 95.44 86 ASN A N 1
ATOM 670 C CA . ASN A 1 86 ? -20.893 -1.432 41.816 1.00 95.44 86 ASN A CA 1
ATOM 671 C C . ASN A 1 86 ? -21.774 -0.317 42.405 1.00 95.44 86 ASN A C 1
ATOM 673 O O . ASN A 1 86 ? -22.234 -0.428 43.534 1.00 95.44 86 ASN A O 1
ATOM 677 N N . ILE A 1 87 ? -22.052 0.744 41.639 1.00 94.12 87 ILE A N 1
ATOM 678 C CA . ILE A 1 87 ? -22.956 1.828 42.073 1.00 94.12 87 ILE A CA 1
ATOM 679 C C . ILE A 1 87 ? -24.392 1.316 42.273 1.00 94.12 87 ILE A C 1
ATOM 681 O O . ILE A 1 87 ? -25.120 1.822 43.123 1.00 94.12 87 ILE A O 1
ATOM 685 N N . SER A 1 88 ? -24.794 0.305 41.505 1.00 95.19 88 SER A N 1
ATOM 686 C CA . SER A 1 88 ? -26.166 -0.210 41.457 1.00 95.19 88 SER A CA 1
ATOM 687 C C . SER A 1 88 ? -26.351 -1.492 42.277 1.00 95.19 88 SER A C 1
ATOM 689 O O . SER A 1 88 ? -27.317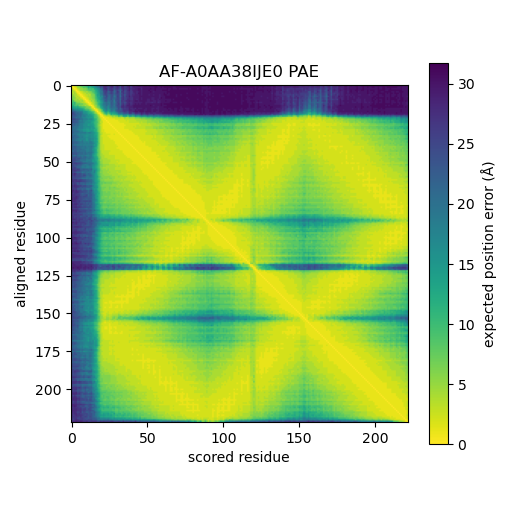 -2.219 42.056 1.00 95.19 88 SER A O 1
ATOM 691 N N . GLU A 1 89 ? -25.439 -1.801 43.208 1.00 90.56 89 GLU A N 1
ATOM 692 C CA . GLU A 1 89 ? -25.352 -3.101 43.901 1.00 90.56 89 GLU A CA 1
ATOM 693 C C . GLU A 1 89 ? -26.658 -3.549 44.587 1.00 90.56 89 GLU A C 1
ATOM 695 O O . GLU A 1 89 ? -26.918 -4.745 44.709 1.00 90.56 89 GLU A O 1
ATOM 700 N N . ASN A 1 90 ? -27.516 -2.598 44.968 1.00 91.81 90 ASN A N 1
ATOM 701 C CA . ASN A 1 90 ? -28.782 -2.851 45.657 1.00 91.81 90 ASN A CA 1
ATOM 702 C C . ASN A 1 90 ? -30.024 -2.741 44.749 1.00 91.81 90 ASN A C 1
ATOM 704 O O . ASN A 1 90 ? -31.145 -2.883 45.236 1.00 91.81 90 ASN A O 1
ATOM 708 N N . ASN A 1 91 ? -29.859 -2.509 43.440 1.00 95.00 91 ASN A N 1
ATOM 709 C CA . ASN A 1 91 ? -30.961 -2.389 42.483 1.00 95.00 91 ASN A CA 1
ATOM 710 C C . ASN A 1 91 ? -30.899 -3.494 41.413 1.00 95.00 91 ASN A C 1
ATOM 712 O O . ASN A 1 91 ? -30.143 -3.441 40.440 1.00 95.00 91 ASN A O 1
ATOM 716 N N . THR A 1 92 ? -31.755 -4.507 41.566 1.00 94.44 92 THR A N 1
ATOM 717 C CA . THR A 1 92 ? -31.802 -5.672 40.668 1.00 94.44 92 THR A CA 1
ATOM 718 C C . THR A 1 92 ? -32.143 -5.311 39.218 1.00 94.44 92 THR A C 1
ATOM 720 O O . THR A 1 92 ? -31.641 -5.954 38.295 1.00 94.44 92 THR A O 1
ATOM 723 N N . ALA A 1 93 ? -32.981 -4.296 38.983 1.00 94.38 93 ALA A N 1
ATOM 724 C CA . ALA A 1 93 ? -33.362 -3.895 37.629 1.00 94.38 93 ALA A CA 1
ATOM 725 C C . ALA A 1 93 ? -32.174 -3.267 36.884 1.00 94.38 93 ALA A C 1
ATOM 727 O O . ALA A 1 93 ? -31.871 -3.670 35.755 1.00 94.38 93 ALA A O 1
ATOM 728 N N . ALA A 1 94 ? -31.456 -2.356 37.546 1.00 95.88 94 ALA A N 1
ATOM 729 C CA . ALA A 1 94 ? -30.237 -1.753 37.021 1.00 95.88 94 ALA A CA 1
ATOM 730 C C . ALA A 1 94 ? -29.148 -2.813 36.759 1.00 95.88 94 ALA A C 1
ATOM 732 O O . ALA A 1 94 ? -28.580 -2.855 35.666 1.00 95.88 94 ALA A O 1
ATOM 733 N N . LEU A 1 95 ? -28.918 -3.744 37.694 1.00 96.44 95 LEU A N 1
ATOM 734 C CA . LEU A 1 95 ? -27.927 -4.821 37.537 1.00 96.44 95 LEU A CA 1
ATOM 735 C C . LEU A 1 95 ? -28.225 -5.761 36.360 1.00 96.44 95 LEU A C 1
ATOM 737 O O . LEU A 1 95 ? -27.314 -6.121 35.606 1.00 96.44 95 LEU A O 1
ATOM 741 N N . ASN A 1 96 ? -29.492 -6.132 36.155 1.00 96.38 96 ASN A N 1
ATOM 742 C CA . ASN A 1 96 ? -29.898 -6.960 35.017 1.00 96.38 96 ASN A CA 1
ATOM 743 C C . ASN A 1 96 ? -29.662 -6.239 33.681 1.00 96.38 96 ASN A C 1
ATOM 745 O O . ASN A 1 96 ? -29.200 -6.852 32.716 1.00 96.38 96 ASN A O 1
ATOM 749 N N . CYS A 1 97 ? -29.944 -4.935 33.628 1.00 97.44 97 CYS A N 1
ATOM 750 C CA . CYS A 1 97 ? -29.669 -4.096 32.463 1.00 97.44 97 CYS A CA 1
ATOM 751 C C . CYS A 1 97 ? -28.158 -4.011 32.175 1.00 97.44 97 CYS A C 1
ATOM 753 O O . CYS A 1 97 ? -27.727 -4.289 31.054 1.00 97.44 97 CYS A O 1
ATOM 755 N N . LEU A 1 98 ? -27.342 -3.727 33.197 1.00 98.12 98 LEU A N 1
ATOM 756 C CA . LEU A 1 98 ? -25.883 -3.606 33.082 1.00 98.12 98 LEU A CA 1
ATOM 757 C C . LEU A 1 98 ? -25.201 -4.925 32.706 1.00 98.12 98 LEU A C 1
ATOM 759 O O . LEU A 1 98 ? -24.237 -4.921 31.948 1.00 98.12 98 LEU A O 1
ATOM 763 N N . THR A 1 99 ? -25.724 -6.065 33.162 1.00 97.38 99 THR A N 1
ATOM 764 C CA . THR A 1 99 ? -25.219 -7.389 32.759 1.00 97.38 99 THR A CA 1
ATOM 765 C C . THR A 1 99 ? -25.331 -7.605 31.249 1.00 97.38 99 THR A C 1
ATOM 767 O O . THR A 1 99 ? -24.399 -8.118 30.634 1.00 97.38 99 THR A O 1
ATOM 770 N N . ARG A 1 100 ? -26.424 -7.150 30.618 1.00 97.44 100 ARG A N 1
ATOM 771 C CA . ARG A 1 100 ? -26.559 -7.213 29.151 1.00 97.44 100 ARG A CA 1
ATOM 772 C C . ARG A 1 100 ? -25.512 -6.350 28.448 1.00 97.44 100 ARG A C 1
ATOM 774 O O . ARG A 1 100 ? -24.945 -6.784 27.449 1.00 97.44 100 ARG A O 1
ATOM 781 N N . GLN A 1 101 ? -25.227 -5.165 28.992 1.00 98.19 101 GLN A N 1
ATOM 782 C CA . GLN A 1 101 ? -24.183 -4.286 28.457 1.00 98.19 101 GLN A CA 1
ATOM 783 C C . GLN A 1 101 ? -22.790 -4.901 28.616 1.00 98.19 101 GLN A C 1
ATOM 785 O O . GLN A 1 101 ? -21.977 -4.818 27.700 1.00 98.19 101 GLN A O 1
ATOM 790 N N . GLN A 1 102 ? -22.529 -5.588 29.732 1.00 98.00 102 GLN A N 1
ATOM 791 C CA . GLN A 1 102 ? -21.280 -6.318 29.945 1.00 98.00 102 GLN A CA 1
ATOM 792 C C . GLN A 1 102 ? -21.086 -7.435 28.912 1.00 98.00 102 GLN A C 1
ATOM 794 O O . GLN A 1 102 ? -19.979 -7.592 28.396 1.00 98.00 102 GLN A O 1
ATOM 799 N N . THR A 1 103 ? -22.139 -8.193 28.588 1.00 97.56 103 THR A N 1
ATOM 800 C CA . THR A 1 103 ? -22.092 -9.202 27.518 1.00 97.56 103 THR A CA 1
ATOM 801 C C . THR A 1 103 ? -21.759 -8.556 26.176 1.00 97.56 103 THR A C 1
ATOM 803 O O . THR A 1 103 ? -20.780 -8.951 25.553 1.00 97.56 103 THR A O 1
ATOM 806 N N . ALA A 1 104 ? -22.480 -7.501 25.784 1.00 97.12 104 ALA A N 1
ATOM 807 C CA . ALA A 1 104 ? -22.221 -6.796 24.528 1.00 97.12 104 ALA A CA 1
ATOM 808 C C . ALA A 1 104 ? -20.791 -6.227 24.450 1.00 97.12 104 ALA A C 1
ATOM 810 O O . ALA A 1 104 ? -20.137 -6.320 23.415 1.00 97.12 104 ALA A O 1
ATOM 811 N N . ALA A 1 105 ? -20.269 -5.679 25.552 1.00 97.56 105 ALA A N 1
ATOM 812 C CA . ALA A 1 105 ? -18.897 -5.183 25.616 1.00 97.56 105 ALA A CA 1
ATOM 813 C C . ALA A 1 105 ? -17.856 -6.310 25.526 1.00 97.56 105 ALA A C 1
ATOM 815 O O . ALA A 1 105 ? -16.762 -6.098 25.001 1.00 97.56 105 ALA A O 1
ATOM 816 N N . ASN A 1 106 ? -18.162 -7.503 26.043 1.00 97.00 106 ASN A N 1
ATOM 817 C CA . ASN A 1 106 ? -17.273 -8.663 25.963 1.00 97.00 106 ASN A CA 1
ATOM 818 C C . ASN A 1 106 ? -17.124 -9.205 24.543 1.00 97.00 106 ASN A C 1
ATOM 820 O O . ASN A 1 106 ? -16.043 -9.699 24.226 1.00 97.00 106 ASN A O 1
ATOM 824 N N . ASP A 1 107 ? -18.141 -9.026 23.705 1.00 96.44 107 ASP A N 1
ATOM 825 C CA . ASP A 1 107 ? -18.121 -9.427 22.297 1.00 96.44 107 ASP A CA 1
ATOM 826 C C . ASP A 1 107 ? -17.326 -8.452 21.407 1.00 96.44 107 ASP A C 1
ATOM 828 O O . ASP A 1 107 ? -16.990 -8.776 20.267 1.00 96.44 107 ASP A O 1
ATOM 832 N N . LEU A 1 108 ? -16.977 -7.261 21.914 1.00 97.31 108 LEU A N 1
ATOM 833 C CA . LEU A 1 108 ? -16.141 -6.313 21.180 1.00 97.31 108 LEU A CA 1
ATOM 834 C C . LEU A 1 108 ? -14.704 -6.817 21.048 1.00 97.31 108 LEU A C 1
ATOM 836 O O . LEU A 1 108 ? -14.049 -7.185 22.027 1.00 97.31 108 LEU A O 1
ATOM 840 N N . THR A 1 109 ? -14.178 -6.732 19.828 1.00 95.94 109 THR A N 1
ATOM 841 C CA . THR A 1 109 ? -12.800 -7.100 19.510 1.00 95.94 109 THR A CA 1
ATOM 842 C C . THR A 1 109 ? -12.228 -6.223 18.391 1.00 95.94 109 THR A C 1
ATOM 844 O O . THR A 1 109 ? -12.927 -5.954 17.415 1.00 95.94 109 THR A O 1
ATOM 847 N N . PRO A 1 110 ? -10.955 -5.794 18.485 1.00 94.75 110 PRO A N 1
ATOM 848 C CA . PRO A 1 110 ? -10.270 -5.066 17.420 1.00 94.75 110 PRO A CA 1
ATOM 849 C C . PRO A 1 110 ? -9.586 -5.990 16.401 1.00 94.75 110 PRO A C 1
ATOM 851 O O . PRO A 1 110 ? -8.953 -5.505 15.465 1.00 94.75 110 PRO A O 1
ATOM 854 N N . VAL A 1 111 ? -9.690 -7.316 16.569 1.00 91.50 111 VAL A N 1
ATOM 855 C CA . VAL A 1 111 ? -9.080 -8.311 15.667 1.00 91.50 111 VAL A CA 1
ATOM 856 C C . VAL A 1 111 ? -9.413 -8.065 14.187 1.00 91.50 111 VAL A C 1
ATOM 858 O O . VAL A 1 111 ? -8.469 -8.118 13.394 1.00 91.50 111 VAL A O 1
ATOM 861 N N . PRO A 1 112 ? -10.664 -7.725 13.799 1.00 90.38 112 PRO A N 1
ATOM 862 C CA . PRO A 1 112 ? -11.016 -7.467 12.403 1.00 90.38 112 PRO A CA 1
ATOM 863 C C . PRO A 1 112 ? -10.185 -6.375 11.723 1.00 90.38 112 PRO A C 1
ATOM 865 O O . PRO A 1 112 ? -9.901 -6.507 10.536 1.00 90.38 112 PRO A O 1
ATOM 868 N N . ILE A 1 113 ? -9.730 -5.346 12.453 1.00 92.56 113 ILE A N 1
ATOM 869 C CA . ILE A 1 113 ? -8.871 -4.287 11.893 1.00 92.56 113 ILE A CA 1
ATOM 870 C C . ILE A 1 113 ? -7.558 -4.896 11.397 1.00 92.56 113 ILE A C 1
ATOM 872 O O . ILE A 1 113 ? -7.146 -4.668 10.264 1.00 92.56 113 ILE A O 1
ATOM 876 N N . ASN A 1 114 ? -6.909 -5.719 12.223 1.00 88.50 114 ASN A N 1
ATOM 877 C CA . ASN A 1 114 ? -5.655 -6.356 11.836 1.00 88.50 114 ASN A CA 1
ATOM 878 C C . ASN A 1 114 ? -5.888 -7.422 10.757 1.00 88.50 114 ASN A C 1
ATOM 880 O O . ASN A 1 114 ? -5.205 -7.419 9.740 1.00 88.50 114 ASN A O 1
ATOM 884 N N . SER A 1 115 ? -6.849 -8.332 10.956 1.00 87.06 115 SER A N 1
ATOM 885 C CA . SER A 1 115 ? -7.046 -9.477 10.057 1.00 87.06 115 SER A CA 1
ATOM 886 C C . SER A 1 115 ? -7.563 -9.101 8.671 1.00 87.06 115 SER A C 1
ATOM 888 O O . SER A 1 115 ? -7.320 -9.847 7.731 1.00 87.06 115 SER A O 1
ATOM 890 N N . THR A 1 116 ? -8.268 -7.975 8.549 1.00 87.19 116 THR A N 1
ATOM 891 C CA . THR A 1 116 ? -8.885 -7.537 7.287 1.00 87.19 116 THR A CA 1
ATOM 892 C C . THR A 1 116 ? -8.039 -6.485 6.584 1.00 87.19 116 THR A C 1
ATOM 894 O O . THR A 1 116 ? -7.863 -6.561 5.375 1.00 87.19 116 THR A O 1
ATOM 897 N N . CYS A 1 117 ? -7.482 -5.524 7.329 1.00 90.06 117 CYS A N 1
ATOM 898 C CA . CYS A 1 117 ? -6.771 -4.393 6.731 1.00 90.06 117 CYS A CA 1
ATOM 899 C C . CYS A 1 117 ? -5.254 -4.607 6.621 1.00 90.06 117 CYS A C 1
ATOM 901 O O . CYS A 1 117 ? -4.567 -3.774 6.036 1.00 90.06 117 CYS A O 1
ATOM 903 N N . TRP A 1 118 ? -4.703 -5.685 7.202 1.00 84.25 118 TRP A N 1
ATOM 904 C CA . TRP A 1 118 ? -3.249 -5.882 7.248 1.00 84.25 118 TRP A CA 1
ATOM 905 C C . TRP A 1 118 ? -2.747 -7.327 7.115 1.00 84.25 118 TRP A C 1
ATOM 907 O O . TRP A 1 118 ? -1.762 -7.552 6.411 1.00 84.25 118 TRP A O 1
ATOM 917 N N . VAL A 1 119 ? -3.327 -8.311 7.818 1.00 68.44 119 VAL A N 1
ATOM 918 C CA . VAL A 1 119 ? -2.716 -9.650 7.959 1.00 68.44 119 VAL A CA 1
ATOM 919 C C . VAL A 1 119 ? -2.537 -10.325 6.601 1.00 68.44 119 VAL A C 1
ATOM 921 O O . VAL A 1 119 ? -3.490 -10.783 5.982 1.00 68.44 119 VAL A O 1
ATOM 924 N N . GLY A 1 120 ? -1.276 -10.430 6.178 1.00 58.69 120 GLY A N 1
ATOM 925 C CA . GLY A 1 120 ? -0.894 -11.146 4.964 1.00 58.69 120 GLY A CA 1
ATOM 926 C C . GLY A 1 120 ? -1.204 -10.408 3.664 1.00 58.69 120 GLY A C 1
ATOM 927 O O . GLY A 1 120 ? -0.995 -10.996 2.606 1.00 58.69 120 GLY A O 1
ATOM 928 N N . VAL A 1 121 ? -1.641 -9.144 3.719 1.00 60.94 121 VAL A N 1
ATOM 929 C CA . VAL A 1 121 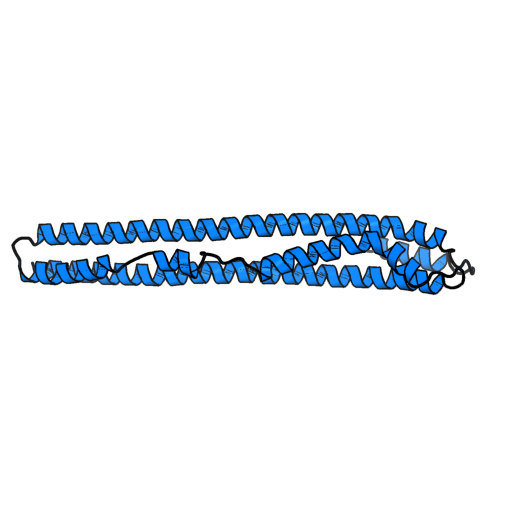? -1.757 -8.298 2.528 1.00 60.94 121 VAL A CA 1
ATOM 930 C C . VAL A 1 121 ? -0.341 -7.912 2.109 1.00 60.94 121 VAL A C 1
ATOM 932 O O . VAL A 1 121 ? 0.215 -6.886 2.499 1.00 60.94 121 VAL A O 1
ATOM 935 N N . THR A 1 122 ? 0.292 -8.779 1.324 1.00 65.88 122 THR A N 1
ATOM 936 C CA . THR A 1 122 ? 1.188 -8.274 0.293 1.00 65.88 122 THR A CA 1
ATOM 937 C C . THR A 1 122 ? 0.337 -7.338 -0.558 1.00 65.88 122 THR A C 1
ATOM 939 O O . THR A 1 122 ? -0.820 -7.644 -0.821 1.00 65.88 122 THR A O 1
ATOM 942 N N . TYR A 1 123 ? 0.849 -6.168 -0.920 1.00 88.00 123 TYR A N 1
ATOM 943 C CA . TYR A 1 123 ? 0.198 -5.313 -1.911 1.00 88.00 123 TYR A CA 1
ATOM 944 C C . TYR A 1 123 ? 0.801 -5.720 -3.258 1.00 88.00 123 TYR A C 1
ATOM 946 O O . TYR A 1 123 ? 1.783 -5.098 -3.674 1.00 88.00 123 TYR A O 1
ATOM 954 N N . PRO A 1 124 ? 0.347 -6.839 -3.875 1.00 90.56 124 PRO A N 1
ATOM 955 C CA . PRO A 1 124 ? 1.022 -7.437 -5.019 1.00 90.56 124 PRO A CA 1
ATOM 956 C C . PRO A 1 124 ? 1.073 -6.466 -6.185 1.00 90.56 124 PRO A C 1
ATOM 958 O O . PRO A 1 124 ? 2.118 -6.353 -6.811 1.00 90.56 124 PRO A O 1
ATOM 961 N N . ASP A 1 125 ? 0.000 -5.712 -6.411 1.00 93.06 125 ASP A N 1
ATOM 962 C CA . ASP A 1 125 ? -0.073 -4.750 -7.505 1.00 93.06 125 ASP A CA 1
ATOM 963 C C . ASP A 1 125 ? 0.926 -3.611 -7.292 1.00 93.06 125 ASP A C 1
ATOM 965 O O . ASP A 1 125 ? 1.625 -3.209 -8.220 1.00 93.06 125 ASP A O 1
ATOM 969 N N . PHE A 1 126 ? 1.089 -3.145 -6.048 1.00 94.88 126 PHE A N 1
ATOM 970 C CA . PHE A 1 126 ? 2.058 -2.097 -5.733 1.00 94.88 126 PHE A CA 1
ATOM 971 C C . PHE A 1 126 ? 3.507 -2.590 -5.862 1.00 94.88 126 PHE A C 1
ATOM 973 O O . PHE A 1 126 ? 4.375 -1.873 -6.364 1.00 94.88 126 PHE A O 1
ATOM 980 N N . ALA A 1 127 ? 3.772 -3.837 -5.459 1.00 94.75 127 ALA A N 1
ATOM 981 C CA . ALA A 1 127 ? 5.069 -4.476 -5.661 1.00 94.75 127 ALA A CA 1
ATOM 982 C C . ALA A 1 127 ? 5.362 -4.706 -7.153 1.00 94.75 127 ALA A C 1
ATOM 984 O O . ALA A 1 127 ? 6.461 -4.410 -7.611 1.00 94.75 127 ALA A O 1
ATOM 985 N N . ALA A 1 128 ? 4.373 -5.166 -7.920 1.00 95.94 128 ALA A N 1
ATOM 986 C CA . ALA A 1 128 ? 4.492 -5.396 -9.354 1.00 95.94 128 ALA A CA 1
ATOM 987 C C . ALA A 1 128 ? 4.736 -4.089 -10.119 1.00 95.94 128 ALA A C 1
ATOM 989 O O . ALA A 1 128 ? 5.604 -4.048 -10.988 1.00 95.94 128 ALA A O 1
ATOM 990 N N . ALA A 1 129 ? 4.042 -3.004 -9.760 1.00 97.25 129 ALA A N 1
ATOM 991 C CA . ALA A 1 129 ? 4.267 -1.689 -10.355 1.00 97.25 129 ALA A CA 1
ATOM 992 C C . ALA A 1 129 ? 5.704 -1.190 -10.116 1.00 97.25 129 ALA A C 1
ATOM 994 O O . ALA A 1 129 ? 6.342 -0.681 -11.036 1.00 97.25 129 ALA A O 1
ATOM 995 N N . ARG A 1 130 ? 6.253 -1.395 -8.909 1.00 97.12 130 ARG A N 1
ATOM 996 C CA . ARG A 1 130 ? 7.669 -1.116 -8.605 1.00 97.12 130 ARG A CA 1
ATOM 997 C C . ARG A 1 130 ? 8.607 -1.969 -9.467 1.00 97.12 130 ARG A C 1
ATOM 999 O O . ARG A 1 130 ? 9.567 -1.451 -10.033 1.00 97.12 130 ARG A O 1
ATOM 1006 N N . ASP A 1 131 ? 8.354 -3.273 -9.540 1.00 97.06 131 ASP A N 1
ATOM 1007 C CA . ASP A 1 131 ? 9.231 -4.229 -10.227 1.00 97.06 131 ASP A CA 1
ATOM 1008 C C . ASP A 1 131 ? 9.230 -4.032 -11.749 1.00 97.06 131 ASP A C 1
ATOM 1010 O O . ASP A 1 131 ? 10.252 -4.255 -12.404 1.00 97.06 131 ASP A O 1
ATOM 1014 N N . ALA A 1 132 ? 8.125 -3.539 -12.313 1.00 97.94 132 ALA A N 1
ATOM 1015 C CA . ALA A 1 132 ? 8.051 -3.142 -13.713 1.00 97.94 132 ALA A CA 1
ATOM 1016 C C . ALA A 1 132 ? 9.033 -2.000 -14.033 1.00 97.94 132 ALA A C 1
ATOM 1018 O O . ALA A 1 132 ? 9.765 -2.090 -15.019 1.00 97.94 132 ALA A O 1
ATOM 1019 N N . ILE A 1 133 ? 9.123 -0.976 -13.171 1.00 97.88 133 ILE A N 1
ATOM 1020 C CA . ILE A 1 133 ? 10.109 0.111 -13.322 1.00 97.88 133 ILE A CA 1
ATOM 1021 C C . ILE A 1 133 ? 11.533 -0.457 -13.261 1.00 97.88 133 ILE A C 1
ATOM 1023 O O . ILE A 1 133 ? 12.365 -0.125 -14.101 1.00 97.88 133 ILE A O 1
ATOM 1027 N N . GLY A 1 134 ? 11.808 -1.355 -12.309 1.00 96.69 134 GLY A N 1
ATOM 1028 C CA . GLY A 1 134 ? 13.122 -1.996 -12.181 1.00 96.69 134 GLY A CA 1
ATOM 1029 C C . GLY A 1 134 ? 13.502 -2.845 -13.397 1.00 96.69 134 GLY A C 1
ATOM 1030 O O . GLY A 1 134 ? 14.657 -2.850 -13.815 1.00 96.69 134 GLY A O 1
ATOM 1031 N N . THR A 1 135 ? 12.524 -3.517 -14.005 1.00 97.19 135 THR A N 1
ATOM 1032 C CA . THR A 1 135 ? 12.720 -4.270 -15.251 1.00 97.19 135 THR A CA 1
ATOM 1033 C C . THR A 1 135 ? 13.094 -3.332 -16.396 1.00 97.19 135 THR A C 1
ATOM 1035 O O . THR A 1 135 ? 14.080 -3.580 -17.088 1.00 97.19 135 THR A O 1
ATOM 1038 N N . LEU A 1 136 ? 12.354 -2.229 -16.568 1.00 96.94 136 LEU A N 1
ATOM 1039 C CA . LEU A 1 136 ? 12.624 -1.244 -17.615 1.00 96.94 136 LEU A CA 1
ATOM 1040 C C . LEU A 1 136 ? 13.978 -0.544 -17.419 1.00 96.94 136 LEU A C 1
ATOM 1042 O O . LEU A 1 136 ? 14.680 -0.296 -18.395 1.00 96.94 136 LEU A O 1
ATOM 1046 N N . ALA A 1 137 ? 14.389 -0.296 -16.173 1.00 96.75 137 ALA A N 1
ATOM 1047 C CA . ALA A 1 137 ? 15.660 0.352 -15.848 1.00 96.75 137 ALA A CA 1
ATOM 1048 C C . ALA A 1 137 ? 16.900 -0.402 -16.360 1.00 96.75 137 ALA A C 1
ATOM 1050 O O . ALA A 1 137 ? 17.927 0.217 -16.627 1.00 96.75 137 ALA A O 1
ATOM 1051 N N . GLY A 1 138 ? 16.805 -1.724 -16.540 1.00 95.38 138 GLY A N 1
ATOM 1052 C CA . GLY A 1 138 ? 17.888 -2.536 -17.100 1.00 95.38 138 GLY A CA 1
ATOM 1053 C C . GLY A 1 138 ? 17.949 -2.558 -18.631 1.00 95.38 138 GLY A C 1
ATOM 1054 O O . GLY A 1 138 ? 18.950 -3.003 -19.190 1.00 95.38 138 GLY A O 1
ATOM 1055 N N . ILE A 1 139 ? 16.899 -2.102 -19.322 1.00 97.06 139 ILE A N 1
ATOM 1056 C CA . ILE A 1 139 ? 16.796 -2.213 -20.784 1.00 97.06 139 ILE A CA 1
ATOM 1057 C C . ILE A 1 139 ? 17.771 -1.283 -21.527 1.00 97.06 139 ILE A C 1
ATOM 1059 O O . ILE A 1 139 ? 18.424 -1.775 -22.450 1.00 97.06 139 ILE A O 1
ATOM 1063 N N . PRO A 1 140 ? 17.960 0.001 -21.150 1.00 97.69 140 PRO A N 1
ATOM 1064 C CA . PRO A 1 140 ? 18.841 0.896 -21.900 1.00 97.69 140 PRO A CA 1
ATOM 1065 C C . PRO A 1 140 ? 20.278 0.362 -22.037 1.00 97.69 140 PRO A C 1
ATOM 1067 O O . PRO A 1 140 ? 20.858 0.437 -23.120 1.00 97.69 140 PRO A O 1
ATOM 1070 N N . ALA A 1 141 ? 20.809 -0.279 -20.990 1.00 96.25 141 ALA A N 1
ATOM 1071 C CA . ALA A 1 141 ? 22.156 -0.855 -20.968 1.00 96.25 141 ALA A CA 1
ATOM 1072 C C . ALA A 1 141 ? 22.376 -1.998 -21.981 1.00 96.25 141 ALA A C 1
ATOM 1074 O O . ALA A 1 141 ? 23.516 -2.300 -22.336 1.00 96.25 141 ALA A O 1
ATOM 1075 N N . ILE A 1 142 ? 21.305 -2.645 -22.453 1.00 96.69 142 ILE A N 1
ATOM 1076 C CA . ILE A 1 142 ? 21.373 -3.759 -23.412 1.00 96.69 142 ILE A CA 1
ATOM 1077 C C . ILE A 1 142 ? 20.827 -3.396 -24.798 1.00 96.69 142 ILE A C 1
ATOM 1079 O O . ILE A 1 142 ? 20.858 -4.226 -25.705 1.00 96.69 142 ILE A O 1
ATOM 1083 N N . THR A 1 143 ? 20.345 -2.168 -25.004 1.00 97.38 143 THR A N 1
ATOM 1084 C CA . THR A 1 143 ? 19.703 -1.757 -26.263 1.00 97.38 143 THR A CA 1
ATOM 1085 C C . THR A 1 143 ? 20.635 -1.908 -27.468 1.00 97.38 143 THR A C 1
ATOM 1087 O O . THR A 1 143 ? 20.248 -2.496 -28.478 1.00 97.38 143 THR A O 1
ATOM 1090 N N . ILE A 1 144 ? 21.889 -1.452 -27.362 1.00 96.69 144 ILE A N 1
ATOM 1091 C CA . ILE A 1 144 ? 22.869 -1.550 -28.459 1.00 96.69 144 ILE A CA 1
ATOM 1092 C C . ILE A 1 144 ? 23.182 -3.011 -28.808 1.00 96.69 144 ILE A C 1
ATOM 1094 O O . ILE A 1 144 ? 23.230 -3.369 -29.989 1.00 96.69 144 ILE A O 1
ATOM 1098 N N . SER A 1 145 ? 23.366 -3.881 -27.813 1.00 96.81 145 SER A N 1
ATOM 1099 C CA . SER A 1 145 ? 23.665 -5.298 -28.061 1.00 96.81 145 SER A CA 1
ATOM 1100 C C . SER A 1 145 ? 22.457 -6.043 -28.640 1.00 96.81 145 SER A C 1
ATOM 1102 O O . SER A 1 145 ? 22.616 -6.858 -29.556 1.00 96.81 145 SER A O 1
ATOM 1104 N N . ALA A 1 146 ? 21.243 -5.706 -28.197 1.00 96.38 146 ALA A N 1
ATOM 1105 C CA . ALA A 1 146 ? 20.002 -6.223 -28.763 1.00 96.38 146 ALA A CA 1
ATOM 1106 C C . ALA A 1 146 ? 19.837 -5.812 -30.236 1.00 96.38 146 ALA A C 1
ATOM 1108 O O . ALA A 1 146 ? 19.643 -6.672 -31.097 1.00 96.38 146 ALA A O 1
ATOM 1109 N N . CYS A 1 147 ? 20.009 -4.527 -30.562 1.00 96.75 147 CYS A N 1
ATOM 1110 C CA . CYS A 1 147 ? 19.930 -4.045 -31.943 1.00 96.75 147 CYS A CA 1
ATOM 1111 C C . CYS A 1 147 ? 21.048 -4.605 -32.831 1.00 96.75 147 CYS A C 1
ATOM 1113 O O . CYS A 1 147 ? 20.811 -4.894 -34.005 1.00 96.75 147 CYS A O 1
ATOM 1115 N N . THR A 1 148 ? 22.243 -4.829 -32.276 1.00 95.44 148 THR A N 1
ATOM 1116 C CA . THR A 1 148 ? 23.350 -5.484 -32.990 1.00 95.44 148 THR A CA 1
ATOM 1117 C C . THR A 1 148 ? 22.988 -6.918 -33.357 1.00 95.44 148 THR A C 1
ATOM 1119 O O . THR A 1 148 ? 23.263 -7.357 -34.469 1.00 95.44 148 THR A O 1
ATOM 1122 N N . THR A 1 149 ? 22.336 -7.635 -32.442 1.00 95.38 149 THR A N 1
ATOM 1123 C CA . THR A 1 149 ? 21.884 -9.014 -32.668 1.00 95.38 149 THR A CA 1
ATOM 1124 C C . THR A 1 149 ? 20.797 -9.082 -33.744 1.00 95.38 149 THR A C 1
ATOM 1126 O O . THR A 1 149 ? 20.808 -9.996 -34.565 1.00 95.38 149 THR A O 1
ATOM 1129 N N . LEU A 1 150 ? 19.879 -8.109 -33.766 1.00 94.44 150 LEU A N 1
ATOM 1130 C CA . LEU A 1 150 ? 18.812 -8.026 -34.769 1.00 94.44 150 LEU A CA 1
ATOM 1131 C C . LEU A 1 150 ? 19.332 -7.645 -36.162 1.00 94.44 150 LEU A C 1
ATOM 1133 O O . LEU A 1 150 ? 18.822 -8.146 -37.161 1.00 94.44 150 LEU A O 1
ATOM 1137 N N . ASN A 1 151 ? 20.357 -6.794 -36.227 1.00 93.50 151 ASN A N 1
ATOM 1138 C CA . ASN A 1 151 ? 20.934 -6.287 -37.471 1.00 93.50 151 ASN A CA 1
ATOM 1139 C C . ASN A 1 151 ? 22.449 -6.536 -37.494 1.00 93.50 151 ASN A C 1
ATOM 1141 O O . ASN A 1 151 ? 23.213 -5.594 -37.276 1.00 93.50 151 ASN A O 1
ATOM 1145 N N . PRO A 1 152 ? 22.918 -7.778 -37.703 1.00 88.75 152 PRO A N 1
ATOM 1146 C CA . PRO A 1 152 ? 24.324 -8.133 -37.506 1.00 88.75 152 PRO A CA 1
ATOM 1147 C C . PRO A 1 152 ? 25.244 -7.775 -38.681 1.00 88.75 152 PRO A C 1
ATOM 1149 O O . PRO A 1 152 ? 26.464 -7.821 -38.523 1.00 88.75 152 PRO A O 1
ATOM 1152 N N . LEU A 1 153 ? 24.705 -7.476 -39.869 1.00 89.69 153 LEU A N 1
ATOM 1153 C CA . LEU A 1 153 ? 25.522 -7.297 -41.071 1.00 89.69 153 LEU A CA 1
ATOM 1154 C C . LEU A 1 153 ? 25.982 -5.837 -41.254 1.00 89.69 153 LEU A C 1
ATOM 1156 O O . LEU A 1 153 ? 25.204 -4.919 -41.001 1.00 89.69 153 LEU A O 1
ATOM 1160 N N . PRO A 1 154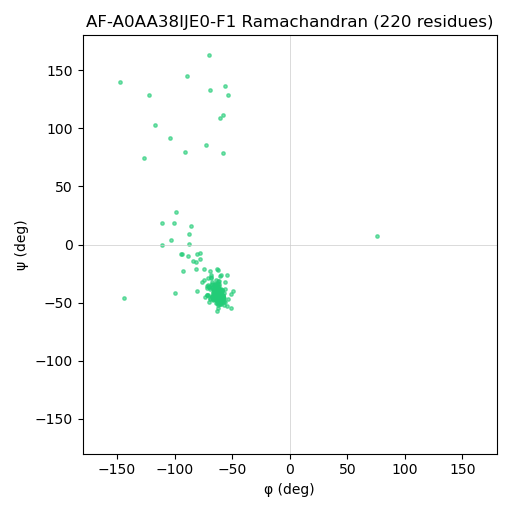 ? 27.197 -5.599 -41.789 1.00 77.44 154 PRO A N 1
ATOM 1161 C CA . PRO A 1 154 ? 27.718 -4.245 -42.023 1.00 77.44 154 PRO A CA 1
ATOM 1162 C C . PRO A 1 154 ? 26.907 -3.390 -43.009 1.00 77.44 154 PRO A C 1
ATOM 1164 O O . PRO A 1 154 ? 26.989 -2.173 -42.992 1.00 77.44 154 PRO A O 1
ATOM 1167 N N . ASN A 1 155 ? 26.116 -4.001 -43.896 1.00 85.31 155 ASN A N 1
ATOM 1168 C CA . ASN A 1 155 ? 25.235 -3.269 -44.813 1.00 85.31 155 ASN A CA 1
ATOM 1169 C C . ASN A 1 155 ? 23.854 -2.955 -44.205 1.00 85.31 155 ASN A C 1
ATOM 1171 O O . ASN A 1 155 ? 22.958 -2.530 -44.929 1.00 85.31 155 ASN A O 1
ATOM 1175 N N . GLN A 1 156 ? 23.666 -3.203 -42.905 1.00 89.44 156 GLN A N 1
ATOM 1176 C CA . GLN A 1 156 ? 22.421 -2.964 -42.170 1.00 89.44 156 GLN A CA 1
ATOM 1177 C C . GLN A 1 156 ? 22.553 -1.825 -41.154 1.00 89.44 156 GLN A C 1
ATOM 1179 O O . GLN A 1 156 ? 21.741 -1.739 -40.238 1.00 89.44 156 GLN A O 1
ATOM 1184 N N . ASP A 1 157 ? 23.558 -0.958 -41.278 1.00 90.44 157 ASP A N 1
ATOM 1185 C CA . ASP A 1 157 ? 23.809 0.097 -40.289 1.00 90.44 157 ASP A CA 1
ATOM 1186 C C . ASP A 1 157 ? 22.644 1.099 -40.176 1.00 90.44 157 ASP A C 1
ATOM 1188 O O . ASP A 1 157 ? 22.318 1.527 -39.073 1.00 90.44 157 ASP A O 1
ATOM 1192 N N . GLU A 1 158 ? 21.906 1.356 -41.261 1.00 90.25 158 GLU A N 1
ATOM 1193 C CA . GLU A 1 158 ? 20.652 2.126 -41.213 1.00 90.25 158 GLU A CA 1
ATOM 1194 C C . GLU A 1 158 ? 19.555 1.411 -40.398 1.00 90.25 158 GLU A C 1
ATOM 1196 O O . GLU A 1 158 ? 18.877 2.029 -39.582 1.00 90.25 158 GLU A O 1
ATOM 1201 N N . LEU A 1 159 ? 19.402 0.090 -40.554 1.00 93.31 159 LEU A N 1
ATOM 1202 C CA . LEU A 1 159 ? 18.442 -0.699 -39.765 1.00 93.31 159 LEU A CA 1
ATOM 1203 C C . LEU A 1 159 ? 18.858 -0.793 -38.290 1.00 93.31 159 LEU A C 1
ATOM 1205 O O . LEU A 1 159 ? 18.008 -0.810 -37.400 1.00 93.31 159 LEU A O 1
ATOM 1209 N N . PHE A 1 160 ? 20.164 -0.856 -38.030 1.00 94.75 160 PHE A N 1
ATOM 1210 C CA . PHE A 1 160 ? 20.733 -0.823 -36.689 1.00 94.75 160 PHE A CA 1
ATOM 1211 C C . PHE A 1 160 ? 20.470 0.521 -35.999 1.00 94.75 160 PHE A C 1
ATOM 1213 O O . PHE A 1 160 ? 19.994 0.524 -34.864 1.00 94.75 160 PHE A O 1
ATOM 1220 N N . LEU A 1 161 ? 20.700 1.637 -36.700 1.00 93.88 161 LEU A N 1
ATOM 1221 C CA . LEU A 1 161 ? 20.378 2.980 -36.222 1.00 93.88 161 LEU A CA 1
ATOM 1222 C C . LEU A 1 161 ? 18.881 3.119 -35.927 1.00 93.88 161 LEU A C 1
ATOM 1224 O O . LEU A 1 161 ? 18.521 3.475 -34.808 1.00 93.88 161 LEU A O 1
ATOM 1228 N N . ASN A 1 162 ? 18.018 2.751 -36.880 1.00 94.00 162 ASN A N 1
ATOM 1229 C CA . ASN A 1 162 ? 16.565 2.817 -36.704 1.00 94.00 162 ASN A CA 1
ATOM 1230 C C . ASN A 1 162 ? 16.106 1.995 -35.490 1.00 94.00 162 ASN A C 1
ATOM 1232 O O . ASN A 1 162 ? 15.312 2.477 -34.691 1.00 94.00 162 ASN A O 1
ATOM 1236 N N . CYS A 1 163 ? 16.670 0.799 -35.283 1.00 95.75 163 CYS A N 1
ATOM 1237 C CA . CYS A 1 163 ? 16.388 -0.006 -34.094 1.00 95.75 163 CYS A CA 1
ATOM 1238 C C . CYS A 1 163 ? 16.712 0.737 -32.787 1.00 95.75 163 CYS A C 1
ATOM 1240 O O . CYS A 1 163 ? 15.908 0.707 -31.856 1.00 95.75 163 CYS A O 1
ATOM 1242 N N . ILE A 1 164 ? 17.870 1.402 -32.702 1.00 95.50 164 ILE A N 1
ATOM 1243 C CA . ILE A 1 164 ? 18.269 2.156 -31.505 1.00 95.50 164 ILE A CA 1
ATOM 1244 C C . ILE A 1 164 ? 17.341 3.354 -31.294 1.00 95.50 164 ILE A C 1
ATOM 1246 O O . ILE A 1 164 ? 16.850 3.553 -30.182 1.00 95.50 164 ILE A O 1
ATOM 1250 N N . THR A 1 165 ? 17.084 4.133 -32.346 1.00 93.00 165 THR A N 1
ATOM 1251 C CA . THR A 1 165 ? 16.237 5.328 -32.278 1.00 93.00 165 THR A CA 1
ATOM 1252 C C . THR A 1 165 ? 14.806 4.980 -31.871 1.00 93.00 165 THR A C 1
ATOM 1254 O O . THR A 1 165 ? 14.276 5.596 -30.946 1.00 93.00 165 THR A O 1
ATOM 1257 N N . ASP A 1 166 ? 14.212 3.950 -32.479 1.00 93.00 166 ASP A N 1
ATOM 1258 C CA . ASP A 1 166 ? 12.868 3.478 -32.133 1.00 93.00 166 ASP A CA 1
ATOM 1259 C C . ASP A 1 166 ? 12.810 3.010 -30.676 1.00 93.00 166 ASP A C 1
ATOM 1261 O O . ASP A 1 166 ? 11.882 3.350 -29.942 1.00 93.00 166 ASP A O 1
ATOM 1265 N N . LYS A 1 167 ? 13.830 2.269 -30.221 1.00 93.31 167 LYS A N 1
ATOM 1266 C CA . LYS A 1 167 ? 13.895 1.783 -28.838 1.00 93.31 167 LYS A CA 1
ATOM 1267 C C . LYS A 1 167 ? 14.042 2.904 -27.823 1.00 93.31 167 LYS A C 1
ATOM 1269 O O . LYS A 1 167 ? 13.485 2.800 -26.740 1.00 93.31 167 LYS A O 1
ATOM 1274 N N . ILE A 1 168 ? 14.771 3.964 -28.148 1.00 93.19 168 ILE A N 1
ATOM 1275 C CA . ILE A 1 168 ? 14.923 5.125 -27.268 1.00 93.19 168 ILE A CA 1
ATOM 1276 C C . ILE A 1 168 ? 13.586 5.828 -27.032 1.00 93.19 168 ILE A C 1
ATOM 1278 O O . ILE A 1 168 ? 13.284 6.153 -25.886 1.00 93.19 168 ILE A O 1
ATOM 1282 N N . LEU A 1 169 ? 12.801 6.044 -28.090 1.00 90.38 169 LEU A N 1
ATOM 1283 C CA . LEU A 1 169 ? 11.484 6.675 -27.983 1.00 90.38 169 LEU A CA 1
ATOM 1284 C C . LEU A 1 169 ? 10.521 5.795 -27.174 1.00 90.38 169 LEU A C 1
ATOM 1286 O O . LEU A 1 169 ? 9.888 6.265 -26.236 1.00 90.38 169 LEU A O 1
ATOM 1290 N N . ASP A 1 170 ? 10.503 4.497 -27.480 1.00 95.12 170 ASP A N 1
ATOM 1291 C CA . ASP A 1 170 ? 9.708 3.482 -26.779 1.00 95.12 170 ASP A CA 1
ATOM 1292 C C . ASP A 1 170 ? 10.055 3.405 -25.277 1.00 95.12 170 ASP A C 1
ATOM 1294 O O . ASP A 1 170 ? 9.173 3.285 -24.430 1.00 95.12 170 ASP A O 1
ATOM 1298 N N . LEU A 1 171 ? 11.340 3.528 -24.923 1.00 96.00 171 LEU A N 1
ATOM 1299 C CA . LEU A 1 171 ? 11.801 3.519 -23.531 1.00 96.00 171 LEU A CA 1
ATOM 1300 C C . LEU A 1 171 ? 11.263 4.701 -22.721 1.00 96.00 171 LEU A C 1
ATOM 1302 O O . LEU A 1 171 ? 10.911 4.512 -21.558 1.00 96.00 171 LEU A O 1
ATOM 1306 N N . ASP A 1 172 ? 11.203 5.893 -23.313 1.00 92.62 172 ASP A N 1
ATOM 1307 C CA . ASP A 1 172 ? 10.684 7.083 -22.633 1.00 92.62 172 ASP A CA 1
ATOM 1308 C C . ASP A 1 172 ? 9.178 6.986 -22.399 1.00 92.62 172 ASP A C 1
ATOM 1310 O O . ASP A 1 172 ? 8.721 7.170 -21.267 1.00 92.62 172 ASP A O 1
ATOM 1314 N N . ASP A 1 173 ? 8.429 6.594 -23.431 1.00 96.69 173 ASP A N 1
ATOM 1315 C CA . ASP A 1 173 ? 6.980 6.415 -23.341 1.00 96.69 173 ASP A CA 1
ATOM 1316 C C . ASP A 1 173 ? 6.612 5.333 -22.313 1.00 96.69 173 ASP A C 1
ATOM 1318 O O . ASP A 1 173 ? 5.727 5.528 -21.474 1.00 96.69 173 ASP A O 1
ATOM 1322 N N . GLN A 1 174 ? 7.307 4.189 -22.332 1.00 97.69 174 GLN A N 1
ATOM 1323 C CA . GLN A 1 174 ? 7.080 3.121 -21.357 1.00 97.69 174 GLN A CA 1
ATOM 1324 C C . GLN A 1 174 ? 7.428 3.569 -19.938 1.00 97.69 174 GLN A C 1
ATOM 1326 O O . GLN A 1 174 ? 6.708 3.241 -18.996 1.00 97.69 174 GLN A O 1
ATOM 1331 N N . PHE A 1 175 ? 8.513 4.320 -19.757 1.00 97.00 175 PHE A N 1
ATOM 1332 C CA . PHE A 1 175 ? 8.926 4.758 -18.430 1.00 97.00 175 PHE A CA 1
ATOM 1333 C C . PHE A 1 175 ? 7.928 5.740 -17.817 1.00 97.00 175 PHE A C 1
ATOM 1335 O O . PHE A 1 175 ? 7.571 5.590 -16.646 1.00 97.00 175 PHE A O 1
ATOM 1342 N N . GLU A 1 176 ? 7.410 6.683 -18.606 1.00 96.25 176 GLU A N 1
ATOM 1343 C CA . GLU A 1 176 ? 6.350 7.593 -18.165 1.00 96.25 176 GLU A CA 1
ATOM 1344 C C . GLU A 1 176 ? 5.079 6.827 -17.768 1.00 96.25 176 GLU A C 1
ATOM 1346 O O . GLU A 1 176 ? 4.523 7.054 -16.687 1.00 96.25 176 GLU A O 1
ATOM 1351 N N . GLN A 1 177 ? 4.657 5.856 -18.584 1.00 98.19 177 GLN A N 1
ATOM 1352 C CA . GLN A 1 177 ? 3.499 5.010 -18.281 1.00 98.19 177 GLN A CA 1
ATOM 1353 C C . GLN A 1 177 ? 3.690 4.214 -16.986 1.00 98.19 177 GLN A C 1
ATOM 1355 O O . GLN A 1 177 ? 2.786 4.163 -16.149 1.00 98.19 177 GLN A O 1
ATOM 1360 N N . LEU A 1 178 ? 4.870 3.624 -16.777 1.00 98.19 178 LEU A N 1
ATOM 1361 C CA . LEU A 1 178 ? 5.161 2.856 -15.567 1.00 98.19 178 LEU A CA 1
ATOM 1362 C C . LEU A 1 178 ? 5.224 3.740 -14.314 1.00 98.19 178 LEU A C 1
ATOM 1364 O O . LEU A 1 178 ? 4.736 3.322 -13.262 1.00 98.19 178 LEU A O 1
ATOM 1368 N N . GLN A 1 179 ? 5.758 4.963 -14.405 1.00 97.94 179 GLN A N 1
ATOM 1369 C CA . GLN A 1 179 ? 5.724 5.915 -13.288 1.00 97.94 179 GLN A CA 1
ATOM 1370 C C . GLN A 1 179 ? 4.299 6.365 -12.946 1.00 97.94 179 GLN A C 1
ATOM 1372 O O . GLN A 1 179 ? 3.948 6.473 -11.764 1.00 97.94 179 GLN A O 1
ATOM 1377 N N . SER A 1 180 ? 3.477 6.614 -13.967 1.00 98.25 180 SER A N 1
ATOM 1378 C CA . SER A 1 180 ? 2.065 6.955 -13.795 1.00 98.25 180 SER A CA 1
ATOM 1379 C C . SER A 1 180 ? 1.317 5.820 -13.091 1.00 98.25 180 SER A C 1
ATOM 1381 O O . SER A 1 180 ? 0.731 6.039 -12.030 1.00 98.25 180 SER A O 1
ATOM 1383 N N . ASN A 1 181 ? 1.468 4.589 -13.587 1.00 98.12 181 ASN A N 1
ATOM 1384 C CA . ASN A 1 181 ? 0.877 3.395 -12.986 1.00 98.12 181 ASN A CA 1
ATOM 1385 C C . ASN A 1 181 ? 1.351 3.170 -11.539 1.00 98.12 181 ASN A C 1
ATOM 1387 O O . ASN A 1 181 ? 0.545 2.895 -10.654 1.00 98.12 181 ASN A O 1
ATOM 1391 N N . PHE A 1 182 ? 2.647 3.338 -11.249 1.00 98.25 182 PHE A N 1
ATOM 1392 C CA . PHE A 1 182 ? 3.152 3.252 -9.874 1.00 98.25 182 PHE A CA 1
ATOM 1393 C C . PHE A 1 182 ? 2.490 4.285 -8.956 1.00 98.25 182 PHE A C 1
ATOM 1395 O O . PHE A 1 182 ? 2.118 3.961 -7.829 1.00 98.25 182 PHE A O 1
ATOM 1402 N N . THR A 1 183 ? 2.309 5.517 -9.433 1.00 97.94 183 THR A N 1
ATOM 1403 C CA . THR A 1 183 ? 1.668 6.595 -8.667 1.00 97.94 183 THR A CA 1
ATOM 1404 C C . THR A 1 183 ? 0.187 6.323 -8.401 1.00 97.94 183 THR A C 1
ATOM 1406 O O . THR A 1 183 ? -0.289 6.587 -7.291 1.00 97.94 183 THR A O 1
ATOM 1409 N N . GLU A 1 184 ? -0.528 5.794 -9.390 1.00 98.12 184 GLU A N 1
ATOM 1410 C CA . GLU A 1 184 ? -1.934 5.397 -9.285 1.00 98.12 184 GLU A CA 1
ATOM 1411 C C . GLU A 1 184 ? -2.105 4.272 -8.260 1.00 98.12 184 GLU A C 1
ATOM 1413 O O . GLU A 1 184 ? -2.737 4.471 -7.222 1.00 98.12 184 GLU A O 1
ATOM 1418 N N . VAL A 1 185 ? -1.405 3.150 -8.454 1.00 97.06 185 VAL A N 1
ATOM 1419 C CA . VAL A 1 185 ? -1.485 1.982 -7.564 1.00 97.06 185 VAL A CA 1
ATOM 1420 C C . VAL A 1 185 ? -1.042 2.317 -6.136 1.00 97.06 185 VAL A C 1
ATOM 1422 O O . VAL A 1 185 ? -1.616 1.816 -5.164 1.00 97.06 185 VAL A O 1
ATOM 1425 N N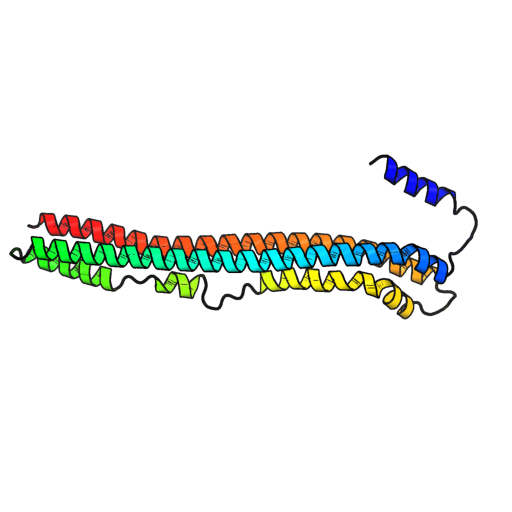 . ARG A 1 186 ? -0.044 3.197 -5.973 1.00 96.75 186 ARG A N 1
ATOM 1426 C CA . ARG A 1 186 ? 0.364 3.738 -4.667 1.00 96.75 186 ARG A CA 1
ATOM 1427 C C . ARG A 1 186 ? -0.792 4.453 -3.969 1.00 96.75 186 ARG A C 1
ATOM 1429 O O . ARG A 1 186 ? -1.002 4.267 -2.771 1.00 96.75 186 ARG A O 1
ATOM 1436 N N . THR A 1 187 ? -1.495 5.308 -4.703 1.00 97.12 187 THR A N 1
ATOM 1437 C CA . THR A 1 187 ? -2.593 6.123 -4.177 1.00 97.12 187 THR A CA 1
ATOM 1438 C C . THR A 1 187 ? -3.771 5.240 -3.786 1.00 97.12 187 THR A C 1
ATOM 1440 O O . THR A 1 187 ? -4.279 5.367 -2.672 1.00 97.12 187 THR A O 1
ATOM 1443 N N . ASP A 1 188 ? -4.125 4.281 -4.636 1.00 95.56 188 ASP A N 1
ATOM 1444 C CA . ASP A 1 188 ? -5.188 3.314 -4.365 1.00 95.56 188 ASP A CA 1
ATOM 1445 C C . ASP A 1 188 ? -4.865 2.456 -3.145 1.00 95.56 188 ASP A C 1
ATOM 1447 O O . ASP A 1 188 ? -5.677 2.337 -2.230 1.00 95.56 188 ASP A O 1
ATOM 1451 N N . THR A 1 189 ? -3.628 1.958 -3.060 1.00 94.56 189 THR A N 1
ATOM 1452 C CA . THR A 1 189 ? -3.132 1.205 -1.902 1.00 94.56 189 THR A CA 1
ATOM 1453 C C . THR A 1 189 ? -3.325 1.980 -0.598 1.00 94.56 189 THR A C 1
ATOM 1455 O O . THR A 1 189 ? -3.819 1.426 0.388 1.00 94.56 189 THR A O 1
ATOM 1458 N N . ILE A 1 190 ? -2.959 3.265 -0.573 1.00 94.88 190 ILE A N 1
ATOM 1459 C CA . ILE A 1 190 ? -3.142 4.119 0.606 1.00 94.88 190 ILE A CA 1
ATOM 1460 C C . ILE A 1 190 ? -4.631 4.290 0.916 1.00 94.88 190 ILE A C 1
ATOM 1462 O O . ILE A 1 190 ? -5.033 4.080 2.061 1.00 94.88 190 ILE A O 1
ATOM 1466 N N . ASN A 1 191 ? -5.438 4.649 -0.082 1.00 95.56 191 ASN A N 1
ATOM 1467 C CA . ASN A 1 191 ? -6.856 4.950 0.099 1.00 95.56 191 ASN A CA 1
ATOM 1468 C C . ASN A 1 191 ? -7.626 3.736 0.621 1.00 95.56 191 ASN A C 1
ATOM 1470 O O . ASN A 1 191 ? -8.265 3.836 1.665 1.00 95.56 191 ASN A O 1
ATOM 1474 N N . THR A 1 192 ? -7.486 2.576 -0.024 1.00 93.50 192 THR A N 1
ATOM 1475 C CA . THR A 1 192 ? -8.142 1.332 0.399 1.00 93.50 192 THR A CA 1
ATOM 1476 C C . THR A 1 192 ? -7.727 0.925 1.812 1.00 93.50 192 THR A C 1
ATOM 1478 O O . THR A 1 192 ? -8.555 0.483 2.608 1.00 93.50 192 THR A O 1
ATOM 1481 N N . SER A 1 193 ? -6.453 1.112 2.166 1.00 94.12 193 SER A N 1
ATOM 1482 C CA . SER A 1 193 ? -5.965 0.793 3.511 1.00 94.12 193 SER A CA 1
ATOM 1483 C C . SER A 1 193 ? -6.558 1.718 4.573 1.00 94.12 193 SER A C 1
ATOM 1485 O O . SER A 1 193 ? -6.977 1.262 5.637 1.00 94.12 193 SER A O 1
ATOM 1487 N N . VAL A 1 194 ? -6.590 3.024 4.297 1.00 94.69 194 VAL A N 1
ATOM 1488 C CA . VAL A 1 194 ? -7.156 4.028 5.207 1.00 94.69 194 VAL A CA 1
ATOM 1489 C C . VAL A 1 194 ? -8.656 3.817 5.379 1.00 94.69 194 VAL A C 1
ATOM 1491 O O . VAL A 1 194 ? -9.133 3.835 6.512 1.00 94.69 194 VAL A O 1
ATOM 1494 N N . GLU A 1 195 ? -9.378 3.577 4.287 1.00 95.56 195 GLU A N 1
ATOM 1495 C CA . GLU A 1 195 ? -10.813 3.296 4.294 1.00 95.56 195 GLU A CA 1
ATOM 1496 C C . GLU A 1 195 ? -11.117 2.040 5.115 1.00 95.56 195 GLU A C 1
ATOM 1498 O O . GLU A 1 195 ? -11.890 2.113 6.067 1.00 95.56 195 GLU A O 1
ATOM 1503 N N . CYS A 1 196 ? -10.401 0.935 4.876 1.00 94.88 196 CYS A N 1
ATOM 1504 C CA . CYS A 1 196 ? -10.561 -0.284 5.668 1.00 94.88 196 CYS A CA 1
ATOM 1505 C C . CYS A 1 196 ? -10.354 -0.031 7.169 1.00 94.88 196 CYS A C 1
ATOM 1507 O O . CYS A 1 196 ? -11.185 -0.425 7.991 1.00 94.88 196 CYS A O 1
ATOM 1509 N N . ILE A 1 197 ? -9.261 0.643 7.552 1.00 96.25 197 ILE A N 1
ATOM 1510 C CA . ILE A 1 197 ? -8.982 0.946 8.963 1.00 96.25 197 ILE A CA 1
ATOM 1511 C C . ILE A 1 197 ? -10.097 1.816 9.552 1.00 96.25 197 ILE A C 1
ATOM 1513 O O . ILE A 1 197 ? -10.524 1.572 10.686 1.00 96.25 197 ILE A O 1
ATOM 1517 N N . SER A 1 198 ? -10.560 2.819 8.803 1.00 96.69 198 SER A N 1
ATOM 1518 C CA . SER A 1 198 ? -11.620 3.734 9.224 1.00 96.69 198 SER A CA 1
ATOM 1519 C C . SER A 1 198 ? -12.929 2.990 9.465 1.00 96.69 198 SER A C 1
ATOM 1521 O O . SER A 1 198 ? -13.467 3.062 10.571 1.00 96.69 198 SER A O 1
ATOM 1523 N N . ASP A 1 199 ? -13.377 2.196 8.496 1.00 96.12 199 ASP A N 1
ATOM 1524 C CA . ASP A 1 199 ? -14.633 1.451 8.555 1.00 96.12 199 ASP A CA 1
ATOM 1525 C C . ASP A 1 199 ? -14.640 0.450 9.709 1.00 96.12 199 ASP A C 1
ATOM 1527 O O . ASP A 1 199 ? -15.565 0.422 10.527 1.00 96.12 199 ASP A O 1
ATOM 1531 N N . GLN A 1 200 ? -13.570 -0.338 9.840 1.00 96.00 200 GLN A N 1
ATOM 1532 C CA . GLN A 1 200 ? -13.460 -1.320 10.918 1.00 96.00 200 GLN A CA 1
ATOM 1533 C C . GLN A 1 200 ? -13.408 -0.647 12.299 1.00 96.00 200 GLN A C 1
ATOM 1535 O O . GLN A 1 200 ? -14.010 -1.139 13.257 1.00 96.00 200 GLN A O 1
ATOM 1540 N N . SER A 1 201 ? -12.747 0.509 12.414 1.00 97.25 201 SER A N 1
ATOM 1541 C CA . SER A 1 201 ? -12.720 1.285 13.662 1.00 97.25 201 SER A CA 1
ATOM 1542 C C . SER A 1 201 ? -14.076 1.931 13.974 1.00 97.25 201 SER A C 1
ATOM 1544 O O . SER A 1 201 ? -14.487 1.988 15.138 1.00 97.25 201 SER A O 1
ATOM 1546 N N . ALA A 1 202 ? -14.802 2.398 12.954 1.00 96.56 202 ALA A N 1
ATOM 1547 C CA . ALA A 1 202 ? -16.110 3.028 13.098 1.00 96.56 202 ALA A CA 1
ATOM 1548 C C . ALA A 1 202 ? -17.166 2.047 13.627 1.00 96.56 202 ALA A C 1
ATOM 1550 O O . ALA A 1 202 ? -17.957 2.416 14.497 1.00 96.56 202 ALA A O 1
ATOM 1551 N N . LEU A 1 203 ? -17.137 0.786 13.181 1.00 95.44 203 LEU A N 1
ATOM 1552 C CA . LEU A 1 203 ? -18.030 -0.268 13.681 1.00 95.44 203 LEU A CA 1
ATOM 1553 C C . LEU A 1 203 ? -17.871 -0.489 15.193 1.00 95.44 203 LEU A C 1
ATOM 1555 O O . LEU A 1 203 ? -18.861 -0.536 15.927 1.00 95.44 203 LEU A O 1
ATOM 1559 N N . ILE A 1 204 ? -16.627 -0.569 15.673 1.00 97.12 204 ILE A N 1
ATOM 1560 C CA . ILE A 1 204 ? -16.325 -0.727 17.103 1.00 97.12 204 ILE A CA 1
ATOM 1561 C C . ILE A 1 204 ? -16.751 0.527 17.872 1.00 97.12 204 ILE A C 1
ATOM 1563 O O . ILE A 1 204 ? -17.444 0.428 18.885 1.00 97.12 204 ILE A O 1
ATOM 1567 N N . THR A 1 205 ? -16.390 1.708 17.366 1.00 97.31 205 THR A N 1
ATOM 1568 C CA . THR A 1 205 ? -16.719 2.996 17.993 1.00 97.31 205 THR A CA 1
ATOM 1569 C C . THR A 1 205 ? -18.230 3.171 18.147 1.00 97.31 205 THR A C 1
ATOM 1571 O O . THR A 1 205 ? -18.705 3.532 19.222 1.00 97.31 205 THR A O 1
ATOM 1574 N N . SER A 1 206 ? -19.001 2.858 17.103 1.00 97.62 206 SER A N 1
ATOM 1575 C CA . SER A 1 206 ? -20.465 2.918 17.124 1.00 97.62 206 SER A CA 1
ATOM 1576 C C . SER A 1 206 ? -21.047 2.026 18.222 1.00 97.62 206 SER A C 1
ATOM 1578 O O . SER A 1 206 ? -21.890 2.477 19.001 1.00 97.62 206 SER A O 1
ATOM 1580 N N . LYS A 1 207 ? -20.538 0.796 18.363 1.00 97.69 207 LYS A N 1
ATOM 1581 C CA . LYS A 1 207 ? -20.981 -0.119 19.420 1.00 97.69 207 LYS A CA 1
ATOM 1582 C C . LYS A 1 207 ? -20.598 0.343 20.820 1.00 97.69 207 LYS A C 1
ATOM 1584 O O . LYS A 1 207 ? -21.397 0.195 21.739 1.00 97.69 207 LYS A O 1
ATOM 1589 N N . ILE A 1 208 ? -19.426 0.948 20.993 1.00 98.19 208 ILE A N 1
ATOM 1590 C CA . ILE A 1 208 ? -19.034 1.544 22.276 1.00 98.19 208 ILE A CA 1
ATOM 1591 C C . ILE A 1 208 ? -19.985 2.684 22.653 1.00 98.19 208 ILE A C 1
ATOM 1593 O O . ILE A 1 208 ? -20.431 2.745 23.798 1.00 98.19 208 ILE A O 1
ATOM 1597 N N . VAL A 1 209 ? -20.333 3.562 21.707 1.00 97.94 209 VAL A N 1
ATOM 1598 C CA . VAL A 1 209 ? -21.282 4.663 21.941 1.00 97.94 209 VAL A CA 1
ATOM 1599 C C . VAL A 1 209 ? -22.666 4.128 22.314 1.00 97.94 209 VAL A C 1
ATOM 1601 O O . VAL A 1 209 ? -23.265 4.616 23.273 1.00 97.94 209 VAL A O 1
ATOM 1604 N N . GLU A 1 210 ? -23.149 3.106 21.605 1.00 98.12 210 GLU A N 1
ATOM 1605 C CA . GLU A 1 210 ? -24.415 2.430 21.907 1.00 98.12 210 GLU A CA 1
ATOM 1606 C C . GLU A 1 210 ? -24.417 1.877 23.340 1.00 98.12 210 GLU A C 1
ATOM 1608 O O . GLU A 1 210 ? -25.301 2.212 24.129 1.00 98.12 210 GLU A O 1
ATOM 1613 N N . ILE A 1 211 ? -23.393 1.101 23.707 1.00 98.31 211 ILE A N 1
ATOM 1614 C CA . ILE A 1 211 ? -23.242 0.524 25.049 1.00 98.31 211 ILE A CA 1
ATOM 1615 C C . ILE A 1 211 ? -23.186 1.627 26.110 1.00 98.31 211 ILE A C 1
ATOM 1617 O O . ILE A 1 211 ? -23.882 1.546 27.119 1.00 98.31 211 ILE A O 1
ATOM 1621 N N . ASN A 1 212 ? -22.402 2.683 25.889 1.00 97.12 212 ASN A N 1
ATOM 1622 C CA . ASN A 1 212 ? -22.257 3.778 26.847 1.00 97.12 212 ASN A CA 1
ATOM 1623 C C . ASN A 1 212 ? -23.582 4.522 27.100 1.00 97.12 212 ASN A C 1
ATOM 1625 O O . ASN A 1 212 ? -23.919 4.859 28.239 1.00 97.12 212 ASN A O 1
ATOM 1629 N N . PHE A 1 213 ? -24.369 4.742 26.046 1.00 97.81 213 PHE A N 1
ATOM 1630 C CA . PHE A 1 213 ? -25.712 5.299 26.174 1.00 97.81 213 PHE A CA 1
ATOM 1631 C C . PHE A 1 213 ? -26.627 4.371 26.984 1.00 97.81 213 PHE A C 1
ATOM 1633 O O . PHE A 1 213 ? -27.297 4.819 27.916 1.00 97.81 213 PHE A O 1
ATOM 1640 N N . GLN A 1 214 ? -26.606 3.067 26.694 1.00 97.56 214 GLN A N 1
ATOM 1641 C CA . GLN A 1 214 ? -27.399 2.088 27.438 1.00 97.56 214 GLN A CA 1
ATOM 1642 C C . GLN A 1 214 ? -26.979 1.981 28.907 1.00 97.56 214 GLN A C 1
ATOM 1644 O O . GLN A 1 214 ? -27.846 1.874 29.765 1.00 97.56 214 GLN A O 1
ATOM 1649 N N . VAL A 1 215 ? -25.686 2.078 29.234 1.00 97.00 215 VAL A N 1
ATOM 1650 C CA . VAL A 1 215 ? -25.206 2.130 30.629 1.00 97.00 215 VAL A CA 1
ATOM 1651 C C . VAL A 1 215 ? -25.827 3.311 31.375 1.00 97.00 215 VAL A C 1
ATOM 1653 O O . VAL A 1 215 ? -26.296 3.149 32.500 1.00 97.00 215 VAL A O 1
ATOM 1656 N N . THR A 1 216 ? -25.897 4.479 30.733 1.00 96.31 216 THR A N 1
ATOM 1657 C CA . THR A 1 216 ? -26.525 5.676 31.315 1.00 96.31 216 THR A CA 1
ATOM 1658 C C . THR A 1 216 ? -28.020 5.461 31.567 1.00 96.31 216 THR A C 1
ATOM 1660 O O . THR A 1 216 ? -28.522 5.830 32.627 1.00 96.31 216 THR A O 1
ATOM 1663 N N . LEU A 1 217 ? -28.730 4.818 30.634 1.00 96.25 217 LEU A N 1
ATOM 1664 C CA . LEU A 1 217 ? -30.134 4.441 30.822 1.00 96.25 217 LEU A CA 1
ATOM 1665 C C . LEU A 1 217 ? -30.319 3.387 31.920 1.00 96.25 217 LEU A C 1
ATOM 1667 O O . LEU A 1 217 ? -31.260 3.477 32.696 1.00 96.25 217 LEU A O 1
ATOM 1671 N N . CYS A 1 218 ? -29.429 2.400 32.029 1.00 95.94 218 CYS A N 1
ATOM 1672 C CA . CYS A 1 218 ? -29.499 1.418 33.109 1.00 95.94 218 CYS A CA 1
ATOM 1673 C C . CYS A 1 218 ? -29.355 2.092 34.482 1.00 95.94 218 CYS A C 1
ATOM 1675 O O . CYS A 1 218 ? -30.045 1.714 35.423 1.00 95.94 218 CYS A O 1
ATOM 1677 N N . LEU A 1 219 ? -28.485 3.102 34.592 1.00 94.19 219 LEU A N 1
ATOM 1678 C CA . LEU A 1 219 ? -28.278 3.858 35.828 1.00 94.19 219 LEU A CA 1
ATOM 1679 C C . LEU A 1 219 ? -29.466 4.749 36.208 1.00 94.19 219 LEU A C 1
ATOM 1681 O O . LEU A 1 219 ? -29.605 5.065 37.383 1.00 94.19 219 LEU A O 1
ATOM 1685 N N . S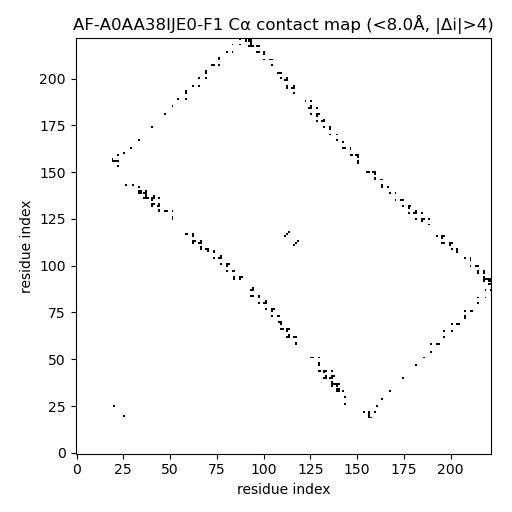ER A 1 220 ? -30.334 5.141 35.270 1.00 93.50 220 SER A N 1
ATOM 1686 C CA . SER A 1 220 ? -31.564 5.876 35.608 1.00 93.50 220 SER A CA 1
ATOM 1687 C C . SER A 1 220 ? -32.674 4.981 36.167 1.00 93.50 220 SER A C 1
ATOM 1689 O O . SER A 1 220 ? -33.693 5.494 36.624 1.00 93.50 220 SER A O 1
ATOM 1691 N N . LEU A 1 221 ? -32.476 3.656 36.152 1.00 87.94 221 LEU A N 1
ATOM 1692 C CA . LEU A 1 221 ? -33.333 2.693 36.846 1.00 87.94 221 LEU A CA 1
ATOM 1693 C C . LEU A 1 221 ? -33.004 2.581 38.341 1.00 87.94 221 LEU A C 1
ATOM 1695 O O . LEU A 1 221 ? -33.726 1.859 39.033 1.00 87.94 221 LEU A O 1
ATOM 1699 N N . ASN A 1 222 ? -31.911 3.214 38.802 1.00 71.19 222 ASN A N 1
ATOM 1700 C CA . ASN A 1 222 ? -31.491 3.195 40.205 1.00 71.19 222 ASN A CA 1
ATOM 1701 C C . ASN A 1 222 ? -32.492 3.865 41.139 1.00 71.19 222 ASN A C 1
ATOM 1703 O O . ASN A 1 222 ? -32.980 4.969 40.810 1.00 71.19 222 ASN A O 1
#

Radius of gyration: 32.35 Å; Cα contacts (8 Å, |Δi|>4): 169; chains: 1; bounding box: 64×39×93 Å

Nearest PDB structures (foldseek):
  7sqc-assembly1_1F  TM=4.503E-01  e=4.630E-02  Chlamydomonas reinhardtii
  2fic-assembly3_B  TM=4.963E-01  e=1.536E-01  Homo sapiens
  7sqc-assembly1_1Y  TM=3.266E-01  e=8.639E-02  Chlamydomonas reinhardtii
  7sqc-assembly1_1X  TM=4.277E-01  e=1.153E+00  Chlamydomonas reinhardtii
  7sqc-assembly1_1K  TM=2.362E-01  e=3.008E-01  Chlamydomonas reinhardtii

Mean predicted aligned error: 8.01 Å

pLDDT: mean 89.89, std 15.88, range [31.53, 98.44]

Sequence (222 aa):
MLKSLLAYALLACLFQGYLLLDRNEIVAEYQPFLDNKTIDFTDAYNLSAKEYSLIIAQIKNNTWTAVATMTSQIAAIKATIVQAQNISENNTAALNCLTRQQTAANDLTPVPINSTCWVGVTYPDFAAARDAIGTLAGIPAITISACTTLNPLPNQDELFLNCITDKILDLDDQFEQLQSNFTEVRTDTINTSVECISDQSALITSKIVEINFQVTLCLSLN